Protein AF-A0A2N6ARP9-F1 (afdb_monomer)

Foldseek 3Di:
DPVLLVQCLWQVVVVLLVVLLVLLLVLCPVLLVCLLVVHDNLVSLLVSLVVSLVVLVVVCVVQDPSASSVCVNLLSPCSVLSSVLCVVCSCLLSQNDADPVRHTRDNSNSSSVSSSVSSLVSCCVVPVPSNLLVVLLVVLVVLLVVVVVVDDPQDQLNCLPLVVLVVSLVCCCVVPVPPPSYDNDSVRSNVSCQTPPPSNDDQDPVRLVSVCVRNVDDQPLVVLLVVCCVPPVVLSVLQCQVVQHADPPHGGDHNVRNCVVVVHDPVRSVVSPVVSVVSSSVVSVVSVVVVVCVVPDPVVVVVVVCVVVVVPPPD

Structure (mmCIF, N/CA/C/O backbone):
data_AF-A0A2N6ARP9-F1
#
_entry.id   AF-A0A2N6ARP9-F1
#
loop_
_atom_site.group_PDB
_atom_site.id
_atom_site.type_symbol
_atom_site.label_atom_id
_atom_site.label_alt_id
_atom_site.label_comp_id
_atom_site.label_asym_id
_atom_site.label_entity_id
_atom_site.label_seq_id
_atom_site.pdbx_PDB_ins_code
_atom_site.Cartn_x
_atom_site.Cartn_y
_atom_site.Cartn_z
_atom_site.occupancy
_atom_site.B_iso_or_equiv
_atom_site.auth_seq_id
_atom_site.auth_comp_id
_atom_site.auth_asym_id
_atom_site.auth_atom_id
_atom_site.pdbx_PDB_model_num
ATOM 1 N N . MET A 1 1 ? -14.876 2.620 -17.650 1.00 35.25 1 MET A N 1
ATOM 2 C CA . MET A 1 1 ? -13.658 3.113 -16.978 1.00 35.25 1 MET A CA 1
ATOM 3 C C . MET A 1 1 ? -13.549 2.345 -15.666 1.00 35.25 1 MET A C 1
ATOM 5 O O . MET A 1 1 ? -14.312 2.614 -14.759 1.00 35.25 1 MET A O 1
ATOM 9 N N . MET A 1 2 ? -12.760 1.268 -15.652 1.00 37.38 2 MET A N 1
ATOM 10 C CA . MET A 1 2 ? -12.741 0.217 -14.608 1.00 37.38 2 MET A CA 1
ATOM 11 C C . MET A 1 2 ? -11.310 0.015 -14.054 1.00 37.38 2 MET A C 1
ATOM 13 O O . MET A 1 2 ? -11.029 -0.934 -13.333 1.00 37.38 2 MET A O 1
ATOM 17 N N . LEU A 1 3 ? -10.383 0.889 -14.473 1.00 41.28 3 LEU A N 1
ATOM 18 C CA . LEU A 1 3 ? -8.944 0.815 -14.204 1.00 41.28 3 LEU A CA 1
ATOM 19 C C . LEU A 1 3 ? -8.567 1.434 -12.847 1.00 41.28 3 LEU A C 1
ATOM 21 O O . LEU A 1 3 ? -7.552 1.037 -12.281 1.00 41.28 3 LEU A O 1
ATOM 25 N N . ASP A 1 4 ? -9.399 2.329 -12.304 1.00 58.03 4 ASP A N 1
ATOM 26 C CA . ASP A 1 4 ? -9.104 3.087 -11.082 1.00 58.03 4 ASP A CA 1
ATOM 27 C C . ASP A 1 4 ? -9.073 2.200 -9.824 1.00 58.03 4 ASP A C 1
ATOM 29 O O . ASP A 1 4 ? -8.092 2.202 -9.084 1.00 58.03 4 ASP A O 1
ATOM 33 N N . GLU A 1 5 ? -10.077 1.351 -9.602 1.00 53.50 5 GLU A N 1
ATOM 34 C CA . GLU A 1 5 ? -10.120 0.491 -8.406 1.00 53.50 5 GLU A CA 1
ATOM 35 C C . GLU A 1 5 ? -9.015 -0.576 -8.414 1.00 53.50 5 GLU A C 1
ATOM 37 O O . GLU A 1 5 ? -8.339 -0.798 -7.409 1.00 53.50 5 GLU A O 1
ATOM 42 N N . ILE A 1 6 ? -8.755 -1.192 -9.573 1.00 56.09 6 ILE A N 1
ATOM 43 C CA . ILE A 1 6 ? -7.728 -2.237 -9.729 1.00 56.09 6 ILE A CA 1
ATOM 44 C C . ILE A 1 6 ? -6.317 -1.671 -9.507 1.00 56.09 6 ILE A C 1
ATOM 46 O O . ILE A 1 6 ? -5.446 -2.366 -8.964 1.00 56.09 6 ILE A O 1
ATOM 50 N N . TYR A 1 7 ? -6.085 -0.424 -9.925 1.00 60.53 7 TYR A N 1
ATOM 51 C CA . TYR A 1 7 ? -4.822 0.279 -9.732 1.00 60.53 7 TYR A CA 1
ATOM 52 C C . TYR A 1 7 ? -4.593 0.625 -8.256 1.00 60.53 7 TYR A C 1
ATOM 54 O O . TYR A 1 7 ? -3.555 0.270 -7.683 1.00 60.53 7 TYR A O 1
ATOM 62 N N . TRP A 1 8 ? -5.588 1.236 -7.608 1.00 63.50 8 TRP A N 1
ATOM 63 C CA . TRP A 1 8 ? -5.474 1.679 -6.219 1.00 63.50 8 TRP A CA 1
ATOM 64 C C . TRP A 1 8 ? -5.556 0.541 -5.198 1.00 63.50 8 TRP A C 1
ATOM 66 O O . TRP A 1 8 ? -4.929 0.644 -4.149 1.00 63.50 8 TRP A O 1
ATOM 76 N N . TYR A 1 9 ? -6.226 -0.576 -5.495 1.00 66.56 9 TYR A N 1
ATOM 77 C CA . TYR A 1 9 ? -6.167 -1.797 -4.671 1.00 66.56 9 TYR A CA 1
ATOM 78 C C . TYR A 1 9 ? -4.973 -2.706 -5.029 1.00 66.56 9 TYR A C 1
ATOM 80 O O . TYR A 1 9 ? -4.732 -3.728 -4.380 1.00 66.56 9 TYR A O 1
ATOM 88 N N . GLY A 1 10 ? -4.199 -2.324 -6.049 1.00 65.19 10 GLY A N 1
ATOM 89 C CA . GLY A 1 10 ? -2.913 -2.904 -6.418 1.00 65.19 10 GLY A CA 1
ATOM 90 C C . GLY A 1 10 ? -1.740 -2.073 -5.897 1.00 65.19 10 GLY A C 1
ATOM 91 O O . GLY A 1 10 ? -1.407 -2.128 -4.716 1.00 65.19 10 GLY A O 1
ATOM 92 N N . ILE A 1 11 ? -1.126 -1.312 -6.801 1.00 57.94 11 ILE A N 1
ATOM 93 C CA . ILE A 1 11 ? 0.122 -0.561 -6.584 1.00 57.94 11 ILE A CA 1
ATOM 94 C C . ILE A 1 11 ? -0.100 0.615 -5.632 1.00 57.94 11 ILE A C 1
ATOM 96 O O . ILE A 1 11 ? 0.681 0.840 -4.708 1.00 57.94 11 ILE A O 1
ATOM 100 N N . GLY A 1 12 ? -1.214 1.332 -5.798 1.00 67.69 12 GLY A N 1
ATOM 101 C CA . GLY A 1 12 ? -1.557 2.476 -4.953 1.00 67.69 12 GLY A CA 1
ATOM 102 C C . GLY A 1 12 ? -1.974 2.103 -3.527 1.00 67.69 12 GLY A C 1
ATOM 103 O O . GLY A 1 12 ? -2.100 2.986 -2.675 1.00 67.69 12 GLY A O 1
ATOM 104 N N . TRP A 1 13 ? -2.163 0.810 -3.239 1.00 76.50 13 TRP A N 1
ATOM 105 C CA . TRP A 1 13 ? -2.811 0.355 -2.012 1.00 76.50 13 TRP A CA 1
ATOM 106 C C . TRP A 1 13 ? -2.017 0.709 -0.768 1.00 76.50 13 TRP A C 1
ATOM 108 O O . TRP A 1 13 ? -2.583 1.163 0.221 1.00 76.50 13 TRP A O 1
ATOM 118 N N . ALA A 1 14 ? -0.698 0.530 -0.798 1.00 69.81 14 ALA A N 1
ATOM 119 C CA . ALA A 1 14 ? 0.144 0.828 0.351 1.00 69.81 14 ALA A CA 1
ATOM 120 C C . ALA A 1 14 ? 0.038 2.298 0.772 1.00 69.81 14 ALA A C 1
ATOM 122 O O . ALA A 1 14 ? -0.178 2.585 1.953 1.00 69.81 14 ALA A O 1
ATOM 123 N N . LYS A 1 15 ? 0.115 3.205 -0.210 1.00 75.25 15 LYS A N 1
ATOM 124 C CA . LYS A 1 15 ? -0.025 4.649 -0.013 1.00 75.25 15 LYS A CA 1
ATOM 125 C C . LYS A 1 15 ? -1.431 5.003 0.464 1.00 75.25 15 LYS A C 1
ATOM 127 O O . LYS A 1 15 ? -1.563 5.637 1.506 1.00 75.25 15 LYS A O 1
ATOM 132 N N . LEU A 1 16 ? -2.462 4.534 -0.241 1.00 82.44 16 LEU A N 1
ATOM 133 C CA . LEU A 1 16 ? -3.860 4.791 0.102 1.00 82.44 16 LEU A CA 1
ATOM 134 C C . LEU A 1 16 ? -4.186 4.304 1.518 1.00 82.44 16 LEU A C 1
ATOM 136 O O . LEU A 1 16 ? -4.681 5.069 2.337 1.00 82.44 16 LEU A O 1
ATOM 140 N N . LYS A 1 17 ? -3.835 3.059 1.844 1.00 85.81 17 LYS A N 1
ATOM 141 C CA . LYS A 1 17 ? -3.992 2.475 3.180 1.00 85.81 17 LYS A CA 1
ATOM 142 C C . LYS A 1 17 ? -3.255 3.285 4.241 1.00 85.81 17 LYS A C 1
ATOM 144 O O . LYS A 1 17 ? -3.824 3.541 5.294 1.00 85.81 17 LYS A O 1
ATOM 149 N N . GLY A 1 18 ? -2.005 3.676 3.988 1.00 78.75 18 GLY A N 1
ATOM 150 C CA . GLY A 1 18 ? -1.222 4.486 4.922 1.00 78.75 18 GLY A CA 1
ATOM 151 C C . GLY A 1 18 ? -1.891 5.829 5.212 1.00 78.75 18 GLY A C 1
ATOM 152 O O . GLY A 1 18 ? -2.058 6.195 6.375 1.00 78.75 18 GLY A O 1
ATOM 153 N N . SER A 1 19 ? -2.340 6.523 4.165 1.00 85.75 19 SER A N 1
ATOM 154 C CA . SER A 1 19 ? -3.085 7.777 4.281 1.00 85.75 19 SER A CA 1
ATOM 155 C C . SER A 1 19 ? -4.417 7.589 5.007 1.00 85.75 19 SER A C 1
ATOM 157 O O . SER A 1 19 ? -4.706 8.345 5.927 1.00 85.75 19 SER A O 1
ATOM 159 N N . LEU A 1 20 ? -5.186 6.551 4.670 1.00 90.00 20 LEU A N 1
ATOM 160 C CA . LEU A 1 20 ? -6.456 6.244 5.324 1.00 90.00 20 LEU A CA 1
ATOM 161 C C . LEU A 1 20 ? -6.270 5.953 6.811 1.00 90.00 20 LEU A C 1
ATOM 163 O O . LEU A 1 20 ? -6.941 6.573 7.631 1.00 90.00 20 LEU A O 1
ATOM 167 N N . VAL A 1 21 ? -5.335 5.075 7.171 1.00 88.94 21 VAL A N 1
ATOM 168 C CA . VAL A 1 21 ? -5.045 4.741 8.572 1.00 88.94 21 VAL A CA 1
ATOM 169 C C . VAL A 1 21 ? -4.592 5.979 9.341 1.00 88.94 21 VAL A C 1
ATOM 171 O O . VAL A 1 21 ? -5.076 6.208 10.445 1.00 88.94 21 VAL A O 1
ATOM 174 N N . LYS A 1 22 ? -3.717 6.809 8.759 1.00 84.94 22 LYS A N 1
ATOM 175 C CA . LYS A 1 22 ? -3.269 8.057 9.392 1.00 84.94 22 LYS A CA 1
ATOM 176 C C . LYS A 1 22 ? -4.439 9.008 9.646 1.00 84.94 22 LYS A C 1
ATOM 178 O O . LYS A 1 22 ? -4.554 9.525 10.752 1.00 84.94 22 LYS A O 1
ATOM 183 N N . THR A 1 23 ? -5.313 9.207 8.658 1.00 91.69 23 THR A N 1
ATOM 184 C CA . THR A 1 23 ? -6.513 10.038 8.820 1.00 91.69 23 THR A CA 1
ATOM 185 C C . THR A 1 23 ? -7.444 9.450 9.879 1.00 91.69 23 THR A C 1
ATOM 187 O O . THR A 1 23 ? -7.888 10.175 10.759 1.00 91.69 23 THR A O 1
ATOM 190 N N . ALA A 1 24 ? -7.690 8.137 9.868 1.00 93.50 24 ALA A N 1
ATOM 191 C CA . ALA A 1 24 ? -8.540 7.497 10.868 1.00 93.50 24 ALA A CA 1
ATOM 192 C C . ALA A 1 24 ? -8.010 7.733 12.289 1.00 93.50 24 ALA A C 1
ATOM 194 O O . ALA A 1 24 ? -8.766 8.169 13.148 1.00 93.50 24 ALA A O 1
ATOM 195 N N . VAL A 1 25 ? -6.710 7.510 12.521 1.00 91.31 25 VAL A N 1
ATOM 196 C CA . VAL A 1 25 ? -6.069 7.725 13.830 1.00 91.31 25 VAL A CA 1
ATOM 197 C C . VAL A 1 25 ? -6.134 9.195 14.249 1.00 91.31 25 VAL A C 1
ATOM 199 O O . VAL A 1 25 ? -6.500 9.472 15.386 1.00 91.31 25 VAL A O 1
ATOM 202 N N . ALA A 1 26 ? -5.876 10.137 13.336 1.00 89.00 26 ALA A N 1
ATOM 203 C CA . ALA A 1 26 ? -5.947 11.572 13.628 1.00 89.00 26 ALA A CA 1
ATOM 204 C C . ALA A 1 26 ? -7.345 12.039 14.078 1.00 89.00 26 ALA A C 1
ATOM 206 O O . ALA A 1 26 ? -7.455 12.997 14.836 1.00 89.00 26 ALA A O 1
ATOM 207 N N . HIS A 1 27 ? -8.403 11.353 13.639 1.00 91.38 27 HIS A N 1
ATOM 208 C CA . HIS A 1 27 ? -9.790 11.614 14.040 1.00 91.38 27 HIS A CA 1
ATOM 209 C C . HIS A 1 27 ? -10.319 10.614 15.085 1.00 91.38 27 HIS A C 1
ATOM 211 O O . HIS A 1 27 ? -11.498 10.648 15.437 1.00 91.38 27 HIS A O 1
ATOM 217 N N . GLY A 1 28 ? -9.472 9.695 15.554 1.00 93.25 28 GLY A N 1
ATOM 218 C CA . GLY A 1 28 ? -9.865 8.559 16.383 1.00 93.25 28 GLY A CA 1
ATOM 219 C C . GLY A 1 28 ? -9.855 8.833 17.883 1.00 93.25 28 GLY A C 1
ATOM 220 O O . GLY A 1 28 ? -10.419 8.034 18.621 1.00 93.25 28 GLY A O 1
ATOM 221 N N . SER A 1 29 ? -9.253 9.932 18.351 1.00 92.50 29 SER A N 1
ATOM 222 C CA . SER A 1 29 ? -9.077 10.207 19.787 1.00 92.50 29 SER A CA 1
ATOM 223 C C . SER A 1 29 ? -10.398 10.194 20.557 1.00 92.50 29 SER A C 1
ATOM 225 O O . SER A 1 29 ? -10.532 9.472 21.541 1.00 92.50 29 SER A O 1
ATOM 227 N N . ASP A 1 30 ? -11.400 10.930 20.073 1.00 93.12 30 ASP A N 1
ATOM 228 C CA . ASP A 1 30 ? -12.710 11.019 20.725 1.00 93.12 30 ASP A CA 1
ATOM 229 C C . ASP A 1 30 ? -13.410 9.661 20.741 1.00 93.12 30 ASP A C 1
ATOM 231 O O . ASP A 1 30 ? -13.986 9.266 21.748 1.00 93.12 30 ASP A O 1
ATOM 235 N N . PHE A 1 31 ? -13.315 8.918 19.638 1.00 95.88 31 PHE A N 1
ATOM 236 C CA . PHE A 1 31 ? -13.869 7.573 19.528 1.00 95.88 31 PHE A CA 1
ATOM 237 C C . PHE A 1 31 ? -13.227 6.610 20.535 1.00 95.88 31 PHE A C 1
ATOM 239 O O . PHE A 1 31 ? -13.936 5.901 21.244 1.00 95.88 31 PHE A O 1
ATOM 246 N N . LEU A 1 32 ? -11.897 6.609 20.647 1.00 95.50 32 LEU A N 1
ATOM 247 C CA . LEU A 1 32 ? -11.185 5.756 21.601 1.00 95.50 32 LEU A CA 1
ATOM 248 C C . LEU A 1 32 ? -11.499 6.141 23.052 1.00 95.50 32 LEU A C 1
ATOM 250 O O . LEU A 1 32 ? -11.670 5.254 23.886 1.00 95.50 32 LEU A O 1
ATOM 254 N N . ASN A 1 33 ? -11.657 7.435 23.339 1.00 94.00 33 ASN A N 1
ATOM 255 C CA . ASN A 1 33 ? -12.089 7.912 24.653 1.00 94.00 33 ASN A CA 1
ATOM 256 C C . ASN A 1 33 ? -13.503 7.422 25.003 1.00 94.00 33 ASN A C 1
ATOM 258 O O . ASN A 1 33 ? -13.719 6.960 26.121 1.00 94.00 33 ASN A O 1
ATOM 262 N N . GLN A 1 34 ? -14.443 7.453 24.051 1.00 93.44 34 GLN A N 1
ATOM 263 C CA . GLN A 1 34 ? -15.799 6.915 24.244 1.00 93.44 34 GLN A CA 1
ATOM 264 C C . GLN A 1 34 ? -15.775 5.411 24.542 1.00 93.44 34 GLN A C 1
ATOM 266 O O . GLN A 1 34 ? -16.453 4.947 25.459 1.00 93.44 34 GLN A O 1
ATOM 271 N N . LEU A 1 35 ? -14.943 4.648 23.823 1.00 93.75 35 LEU A N 1
ATOM 272 C CA . LEU A 1 35 ? -14.779 3.216 24.083 1.00 93.75 35 LEU A CA 1
ATOM 273 C C . LEU A 1 35 ? -14.163 2.934 25.459 1.00 93.75 35 LEU A C 1
ATOM 275 O O . LEU A 1 35 ? -14.598 2.009 26.141 1.00 93.75 35 LEU A O 1
ATOM 279 N N . ALA A 1 36 ? -13.167 3.719 25.878 1.00 91.88 36 ALA A N 1
ATOM 280 C CA . ALA A 1 36 ? -12.536 3.584 27.191 1.00 91.88 36 ALA A CA 1
ATOM 281 C C . ALA A 1 36 ? -13.483 3.956 28.346 1.00 91.88 36 ALA A C 1
ATOM 283 O O . ALA A 1 36 ? -13.378 3.399 29.436 1.00 91.88 36 ALA A O 1
ATOM 284 N N . ALA A 1 37 ? -14.429 4.866 28.102 1.00 91.88 37 ALA A N 1
ATOM 285 C CA . ALA A 1 37 ? -15.472 5.244 29.051 1.00 91.88 37 ALA A CA 1
ATOM 286 C C . ALA A 1 37 ? -16.645 4.242 29.116 1.00 91.88 37 ALA A C 1
ATOM 288 O O . ALA A 1 37 ? -17.598 4.480 29.857 1.00 91.88 37 ALA A O 1
ATOM 289 N N . TYR A 1 38 ? -16.586 3.131 28.366 1.00 80.94 38 TYR A N 1
ATOM 290 C CA . TYR A 1 38 ? -17.678 2.159 28.212 1.00 80.94 38 TYR A CA 1
ATOM 291 C C . TYR A 1 38 ? -19.005 2.791 27.761 1.00 80.94 38 TYR A C 1
ATOM 293 O O . TYR A 1 38 ? -20.085 2.306 28.106 1.00 80.94 38 TYR A O 1
ATOM 301 N N . GLU A 1 39 ? -18.939 3.864 26.970 1.00 84.25 39 GLU A N 1
ATOM 302 C CA . GLU A 1 39 ? -20.112 4.342 26.242 1.00 84.25 39 GLU A CA 1
ATOM 303 C C . GLU A 1 39 ? -20.551 3.299 25.207 1.00 84.25 39 GLU A C 1
ATOM 305 O O . GLU A 1 39 ? -19.775 2.418 24.841 1.00 84.25 39 GLU A O 1
ATOM 310 N N . ASP A 1 40 ? -21.796 3.401 24.729 1.00 94.50 40 ASP A N 1
ATOM 311 C CA . ASP A 1 40 ? -22.376 2.504 23.721 1.00 94.50 40 ASP A CA 1
ATOM 312 C C . ASP A 1 40 ? -21.433 2.333 22.503 1.00 94.50 40 ASP A C 1
ATOM 314 O O . ASP A 1 40 ? -21.343 3.241 21.662 1.00 94.50 40 ASP A O 1
ATOM 318 N N . PRO A 1 41 ? -20.733 1.182 22.377 1.00 93.69 41 PRO A N 1
ATOM 319 C CA . PRO A 1 41 ? -19.686 1.019 21.374 1.00 93.69 41 PRO A CA 1
ATOM 320 C C . PRO A 1 41 ? -20.223 0.995 19.944 1.00 93.69 41 PRO A C 1
ATOM 322 O O . PRO A 1 41 ? -19.499 1.361 19.017 1.00 93.69 41 PRO A O 1
ATOM 325 N N . ASP A 1 42 ? -21.478 0.574 19.749 1.00 96.06 42 ASP A N 1
ATOM 326 C CA . ASP A 1 42 ? -22.127 0.565 18.434 1.00 96.06 42 ASP A CA 1
ATOM 327 C C . ASP A 1 42 ? -22.349 2.007 17.969 1.00 96.06 42 ASP A C 1
ATOM 329 O O . ASP A 1 42 ? -21.855 2.431 16.916 1.00 96.06 42 ASP A O 1
ATOM 333 N N . LYS A 1 43 ? -22.985 2.815 18.825 1.00 96.31 43 LYS A N 1
ATOM 334 C CA . LYS A 1 43 ? -23.223 4.233 18.549 1.00 96.31 43 LYS A CA 1
ATOM 335 C C . LYS A 1 43 ? -21.918 5.001 18.328 1.00 96.31 43 LYS A C 1
ATOM 337 O O . LYS A 1 43 ? -21.836 5.795 17.385 1.00 96.31 43 LYS A O 1
ATOM 342 N N . ALA A 1 44 ? -20.898 4.755 19.153 1.00 95.75 44 ALA A N 1
ATOM 343 C CA . ALA A 1 44 ? -19.578 5.365 19.009 1.00 95.75 44 ALA A CA 1
ATOM 344 C C . ALA A 1 44 ? -18.926 4.993 17.663 1.00 95.75 44 ALA A C 1
ATOM 346 O O . ALA A 1 44 ? -18.451 5.871 16.938 1.00 95.75 44 ALA A O 1
ATOM 347 N N . ALA A 1 45 ? -18.968 3.712 17.279 1.00 96.62 45 ALA A N 1
ATOM 348 C CA . ALA A 1 45 ? -18.393 3.225 16.027 1.00 96.62 45 ALA A CA 1
ATOM 349 C C . ALA A 1 45 ? -19.082 3.817 14.788 1.00 96.62 45 ALA A C 1
ATOM 351 O O . ALA A 1 45 ? -18.396 4.269 13.868 1.00 96.62 45 ALA A O 1
ATOM 352 N N . ARG A 1 46 ? -20.422 3.870 14.767 1.00 96.56 46 ARG A N 1
ATOM 353 C CA . ARG A 1 46 ? -21.182 4.475 13.656 1.00 96.56 46 ARG A CA 1
ATOM 354 C C . ARG A 1 46 ? -20.917 5.972 13.534 1.00 96.56 46 ARG A C 1
ATOM 356 O O . ARG A 1 46 ? -20.667 6.465 12.436 1.00 96.56 46 ARG A O 1
ATOM 363 N N . SER A 1 47 ? -20.917 6.684 14.663 1.00 96.06 47 SER A N 1
ATOM 364 C CA . SER A 1 47 ? -20.613 8.119 14.716 1.00 96.06 47 SER A CA 1
ATOM 365 C C . SER A 1 47 ? -19.203 8.418 14.201 1.00 96.06 47 SER A C 1
ATOM 367 O O . SER A 1 47 ? -19.011 9.331 13.394 1.00 96.06 47 SER A O 1
ATOM 369 N N . PHE A 1 48 ? -18.215 7.615 14.607 1.00 97.19 48 PHE A N 1
ATOM 370 C CA . PHE A 1 48 ? -16.852 7.722 14.097 1.00 97.19 48 PHE A CA 1
ATOM 371 C C . PHE A 1 48 ? -16.788 7.484 12.584 1.00 97.19 48 PHE A C 1
ATOM 373 O O . PHE A 1 48 ? -16.224 8.307 11.863 1.00 97.19 48 PHE A O 1
ATOM 380 N N . LEU A 1 49 ? -17.364 6.381 12.093 1.00 96.50 49 LEU A N 1
ATOM 381 C CA . LEU A 1 49 ? -17.273 6.017 10.678 1.00 96.50 49 LEU A CA 1
ATOM 382 C C . LEU A 1 49 ? -17.931 7.069 9.778 1.00 96.50 49 LEU A C 1
ATOM 384 O O . LEU A 1 49 ? -17.416 7.370 8.702 1.00 96.50 49 LEU A O 1
ATOM 388 N N . GLU A 1 50 ? -19.029 7.672 10.234 1.00 95.88 50 G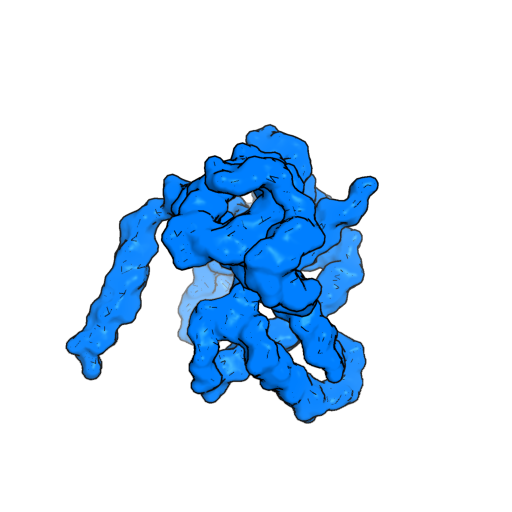LU A N 1
ATOM 389 C CA . GLU A 1 50 ? -19.679 8.780 9.540 1.00 95.88 50 GLU A CA 1
ATOM 390 C C . GLU A 1 50 ? -18.771 10.011 9.437 1.00 95.88 50 GLU A C 1
ATOM 392 O O . GLU A 1 50 ? -18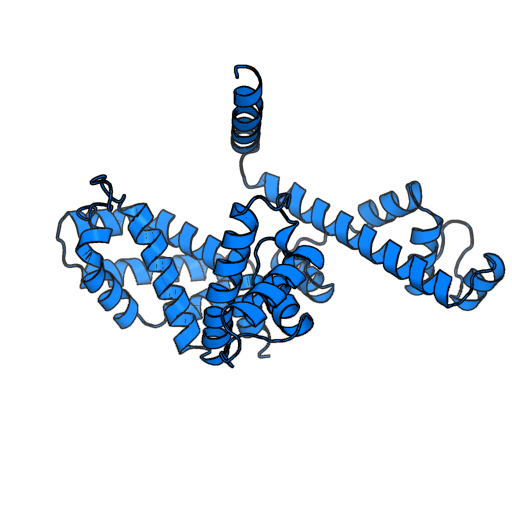.512 10.497 8.334 1.00 95.88 50 GLU A O 1
ATOM 397 N N . LYS A 1 51 ? -18.195 10.468 10.556 1.00 95.81 51 LYS A N 1
ATOM 398 C CA . LYS A 1 51 ? -17.227 11.581 10.550 1.00 95.81 51 LYS A CA 1
ATOM 399 C C . LYS A 1 51 ? -16.027 11.281 9.654 1.00 95.81 51 LYS A C 1
ATOM 401 O O . LYS A 1 51 ? -15.566 12.144 8.908 1.00 95.81 51 LYS A O 1
ATOM 406 N N . TYR A 1 52 ? -15.537 10.045 9.700 1.00 96.12 52 TYR A N 1
ATOM 407 C CA . TYR A 1 52 ? -14.410 9.617 8.890 1.00 96.12 52 TYR A CA 1
ATOM 408 C C . TYR A 1 52 ? -14.741 9.671 7.392 1.00 96.12 52 TYR A C 1
ATOM 410 O O . TYR A 1 52 ? -13.972 10.243 6.621 1.00 96.12 52 TYR A O 1
ATOM 418 N N . ARG A 1 53 ? -15.917 9.182 6.974 1.00 95.38 53 ARG A N 1
ATOM 419 C CA . ARG A 1 53 ? -16.400 9.301 5.586 1.00 95.38 53 ARG A CA 1
ATOM 420 C C . ARG A 1 53 ? -16.521 10.749 5.129 1.00 95.38 53 ARG A C 1
ATOM 422 O O . ARG A 1 53 ? -16.099 11.059 4.016 1.00 95.38 53 ARG A O 1
ATOM 429 N N . GLN A 1 54 ? -17.052 11.630 5.973 1.00 94.94 54 GLN A N 1
ATOM 430 C CA . GLN A 1 54 ? -17.171 13.055 5.661 1.00 94.94 54 GLN A CA 1
ATOM 431 C C . GLN A 1 54 ? -15.799 13.696 5.411 1.00 94.94 54 GLN A C 1
ATOM 433 O O . GLN A 1 54 ? -15.637 14.438 4.438 1.00 94.94 54 GLN A O 1
ATOM 438 N N . GLU A 1 55 ? -14.788 13.360 6.217 1.00 94.50 55 GLU A N 1
ATOM 439 C CA . GLU A 1 55 ? -13.429 13.862 5.998 1.00 94.50 55 GLU A CA 1
ATOM 440 C C . GLU A 1 55 ? -12.818 13.301 4.706 1.00 94.50 55 GLU A C 1
ATOM 442 O O . GLU A 1 55 ? -12.266 14.058 3.908 1.00 94.50 55 GLU A O 1
ATOM 447 N N . ILE A 1 56 ? -12.979 12.002 4.425 1.00 93.12 56 ILE A N 1
ATOM 448 C CA . ILE A 1 56 ? -12.522 11.417 3.154 1.00 93.12 56 ILE A CA 1
ATOM 449 C C . ILE A 1 56 ? -13.214 12.080 1.957 1.00 93.12 56 ILE A C 1
ATOM 451 O O . ILE A 1 56 ? -12.567 12.373 0.951 1.00 93.12 56 ILE A O 1
ATOM 455 N N . GLN A 1 57 ? -14.509 12.377 2.061 1.00 91.69 57 GLN A N 1
ATOM 456 C CA . GLN A 1 57 ? -15.251 13.065 1.009 1.00 91.69 57 GLN A CA 1
ATOM 457 C C . GLN A 1 57 ? -14.736 14.494 0.794 1.00 91.69 57 GLN A C 1
ATOM 459 O O . GLN A 1 57 ? -14.593 14.937 -0.348 1.00 91.69 57 GLN A O 1
ATOM 464 N N . LYS A 1 58 ? -14.426 15.217 1.872 1.00 91.25 58 LYS A N 1
ATOM 465 C CA . LYS A 1 58 ? -13.822 16.552 1.810 1.00 91.25 58 LYS A CA 1
ATOM 466 C C . LYS A 1 58 ? -12.447 16.510 1.144 1.00 91.25 58 LYS A C 1
ATOM 468 O O . LYS A 1 58 ? -12.212 17.295 0.226 1.00 91.25 58 LYS A O 1
ATOM 473 N N . LEU A 1 59 ? -11.588 15.565 1.533 1.00 87.62 59 LEU A N 1
ATOM 474 C CA . LEU A 1 59 ? -10.291 15.338 0.889 1.00 87.62 59 LEU A CA 1
ATOM 475 C C . LEU A 1 59 ? -10.475 15.025 -0.602 1.00 87.62 59 LEU A C 1
ATOM 477 O O . LEU A 1 59 ? -9.848 15.655 -1.448 1.00 87.62 59 LEU A O 1
ATOM 481 N N . SER A 1 60 ? -11.411 14.142 -0.951 1.00 85.88 60 SER A N 1
ATOM 482 C CA . SER A 1 60 ? -11.712 13.815 -2.348 1.00 85.88 60 SER A CA 1
ATOM 483 C C . SER A 1 60 ? -12.105 15.042 -3.178 1.00 85.88 60 SER A C 1
ATOM 485 O O . SER A 1 60 ? -11.625 15.189 -4.301 1.00 85.88 60 SER A O 1
ATOM 487 N N . ARG A 1 61 ? -12.901 15.965 -2.622 1.00 85.69 61 ARG A N 1
ATOM 488 C CA . ARG A 1 61 ? -13.279 17.219 -3.299 1.00 85.69 61 ARG A CA 1
ATOM 489 C C . ARG A 1 61 ? -12.105 18.188 -3.461 1.00 85.69 61 ARG A C 1
ATOM 491 O O . ARG A 1 61 ? -12.037 18.877 -4.475 1.00 85.69 61 ARG A O 1
ATOM 498 N N . GLN A 1 62 ? -11.191 18.246 -2.491 1.00 84.31 62 GLN A N 1
ATOM 499 C CA . GLN A 1 62 ? -10.032 19.146 -2.533 1.00 84.31 62 GLN A CA 1
ATOM 500 C C . GLN A 1 62 ? -9.049 18.795 -3.660 1.00 84.31 62 GLN A C 1
ATOM 502 O O . GLN A 1 62 ? -8.484 19.697 -4.273 1.00 84.31 62 GLN A O 1
ATOM 507 N N . PHE A 1 63 ? -8.873 17.508 -3.968 1.00 74.88 63 PHE A N 1
ATOM 508 C CA . PHE A 1 63 ? -7.852 17.034 -4.910 1.00 74.88 63 PHE A CA 1
ATOM 509 C C . PHE A 1 63 ? -8.347 16.820 -6.365 1.00 74.88 63 PHE A C 1
ATOM 511 O O . PHE A 1 63 ? -7.655 16.168 -7.136 1.00 74.88 63 PHE A O 1
ATOM 518 N N . LYS A 1 64 ? -9.502 17.384 -6.778 1.00 69.88 64 LYS A N 1
ATOM 519 C CA . LYS A 1 64 ? -10.111 17.252 -8.138 1.00 69.88 64 LYS A CA 1
ATOM 520 C C . LYS A 1 64 ? -10.347 15.787 -8.594 1.00 69.88 64 LYS A C 1
ATOM 522 O O . LYS A 1 64 ? -10.142 14.853 -7.832 1.00 69.88 64 LYS A O 1
ATOM 527 N N . HIS A 1 65 ? -10.906 15.560 -9.790 1.00 56.22 65 HIS A N 1
ATOM 528 C CA . HIS A 1 65 ? -11.323 14.221 -10.258 1.00 56.22 65 HIS A CA 1
ATOM 529 C C . HIS A 1 65 ? -10.160 13.203 -10.338 1.00 56.22 65 HIS A C 1
ATOM 531 O O . HIS A 1 65 ? -9.033 13.588 -10.618 1.00 56.22 65 HIS A O 1
ATOM 537 N N . ASN A 1 66 ? -10.470 11.913 -10.128 1.00 59.66 66 ASN A N 1
ATOM 538 C CA . ASN A 1 66 ? -9.571 10.740 -10.197 1.00 59.66 66 ASN A CA 1
ATOM 539 C C . ASN A 1 66 ? -8.464 10.589 -9.135 1.00 59.66 66 ASN A C 1
ATOM 541 O O . ASN A 1 66 ? -7.606 9.726 -9.262 1.00 59.66 66 ASN A O 1
ATOM 545 N N . ASN A 1 67 ? -8.533 11.309 -8.015 1.00 71.25 67 ASN A N 1
ATOM 546 C CA . ASN A 1 67 ? -7.579 11.100 -6.921 1.00 71.25 67 ASN A CA 1
ATOM 547 C C . ASN A 1 67 ? -7.867 9.839 -6.071 1.00 71.25 67 ASN A C 1
ATOM 549 O O . ASN A 1 67 ? -8.994 9.361 -5.983 1.00 71.25 67 ASN A O 1
ATOM 553 N N . MET A 1 68 ? -6.860 9.356 -5.336 1.00 78.44 68 MET A N 1
ATOM 554 C CA . MET A 1 68 ? -6.958 8.170 -4.465 1.00 78.44 68 MET A CA 1
ATOM 555 C C . MET A 1 68 ? -8.109 8.197 -3.439 1.00 78.44 68 MET A C 1
ATOM 557 O O . MET A 1 68 ? -8.588 7.146 -3.009 1.00 78.44 68 MET A O 1
ATOM 561 N N . TRP A 1 69 ? -8.557 9.386 -3.023 1.00 83.88 69 TRP A N 1
ATOM 562 C CA . TRP A 1 69 ? -9.614 9.547 -2.026 1.00 83.88 69 TRP A CA 1
ATOM 563 C C . TRP A 1 69 ? -11.013 9.329 -2.599 1.00 83.88 69 TRP A C 1
ATOM 565 O O . TRP A 1 69 ? -11.911 8.963 -1.844 1.00 83.88 69 TRP A O 1
ATOM 575 N N . SER A 1 70 ? -11.220 9.511 -3.909 1.00 80.19 70 SER A N 1
ATOM 576 C CA . SER A 1 70 ? -12.521 9.215 -4.530 1.00 80.19 70 SER A CA 1
ATOM 577 C C . SER A 1 70 ? -12.870 7.726 -4.419 1.00 80.19 70 SER A C 1
ATOM 579 O O . SER A 1 70 ? -14.023 7.373 -4.188 1.00 80.19 70 SER A O 1
ATOM 581 N N . ILE A 1 71 ? -11.855 6.861 -4.474 1.00 81.50 71 ILE A N 1
ATOM 582 C CA . ILE A 1 71 ? -11.985 5.399 -4.391 1.00 81.50 71 ILE A CA 1
ATOM 583 C C . ILE A 1 71 ? -12.023 4.917 -2.937 1.00 81.50 71 ILE A C 1
ATOM 585 O O . ILE A 1 71 ? -12.585 3.865 -2.629 1.00 81.50 71 ILE A O 1
ATOM 589 N N . ALA A 1 72 ? -11.457 5.697 -2.012 1.00 87.44 72 ALA A N 1
ATOM 590 C CA . ALA A 1 72 ? -11.466 5.378 -0.589 1.00 87.44 72 ALA A CA 1
ATOM 591 C C . ALA A 1 72 ? -12.879 5.273 -0.006 1.00 87.44 72 ALA A C 1
ATOM 593 O O . ALA A 1 72 ? -13.102 4.449 0.877 1.00 87.44 72 ALA A O 1
ATOM 594 N N . LEU A 1 73 ? -13.833 6.071 -0.500 1.00 88.31 73 LEU A N 1
ATOM 595 C CA . LEU A 1 73 ? -15.219 6.030 -0.025 1.00 88.31 73 LEU A CA 1
ATOM 596 C C . LEU A 1 73 ? -15.850 4.651 -0.229 1.00 88.31 73 LEU A C 1
ATOM 598 O O . LEU A 1 73 ? -16.552 4.169 0.659 1.00 88.31 73 LEU A O 1
ATOM 602 N N . GLY A 1 74 ? -15.520 3.982 -1.338 1.00 86.94 74 GLY A N 1
ATOM 603 C CA . GLY A 1 74 ? -15.951 2.612 -1.602 1.00 86.94 74 GLY A CA 1
ATOM 604 C C . GLY A 1 74 ? -15.492 1.629 -0.526 1.00 86.94 74 GLY A C 1
ATOM 605 O O . GLY A 1 74 ? -16.220 0.699 -0.225 1.00 86.94 74 GLY A O 1
ATOM 606 N N . LEU A 1 75 ? -14.349 1.856 0.134 1.00 89.38 75 LEU A N 1
ATOM 607 C CA . LEU A 1 75 ? -13.835 0.990 1.208 1.00 89.38 75 LEU A CA 1
ATOM 608 C C . LEU A 1 75 ? -14.571 1.152 2.544 1.00 89.38 75 LEU A C 1
ATOM 610 O O . LEU A 1 75 ? -14.412 0.313 3.433 1.00 89.38 75 LEU A O 1
ATOM 614 N N . LEU A 1 76 ? -15.343 2.228 2.701 1.00 93.00 76 LEU A N 1
ATOM 615 C CA . LEU A 1 76 ? -16.016 2.602 3.945 1.00 93.00 76 LEU A CA 1
ATOM 616 C C . LEU A 1 76 ? -17.531 2.324 3.903 1.00 93.00 76 LEU A C 1
ATOM 618 O O . LEU A 1 76 ? -18.291 2.958 4.629 1.00 93.00 76 LEU A O 1
ATOM 622 N N . PHE A 1 77 ? -17.974 1.414 3.031 1.00 88.44 77 PHE A N 1
ATOM 623 C CA . PHE A 1 77 ? -19.395 1.170 2.757 1.00 88.44 77 PHE A CA 1
ATOM 624 C C . PHE A 1 77 ? -20.115 0.261 3.771 1.00 88.44 77 PHE A C 1
ATOM 626 O O . PHE A 1 77 ? -21.339 0.305 3.848 1.00 88.44 77 PHE A O 1
ATOM 633 N N . ASP A 1 78 ? -19.387 -0.589 4.504 1.00 91.56 78 ASP A N 1
ATOM 634 C CA . ASP A 1 78 ? -19.962 -1.653 5.341 1.00 91.56 78 ASP A CA 1
ATOM 635 C C . ASP A 1 78 ? -19.883 -1.288 6.833 1.00 91.56 78 ASP A C 1
ATOM 637 O O . ASP A 1 78 ? -18.993 -1.730 7.570 1.00 91.56 78 ASP A O 1
ATOM 641 N N . ASP A 1 79 ? -20.828 -0.449 7.267 1.00 93.75 79 ASP A N 1
ATOM 642 C CA . ASP A 1 79 ? -20.955 0.022 8.651 1.00 93.75 79 ASP A CA 1
ATOM 643 C C . ASP A 1 79 ? -21.060 -1.142 9.640 1.00 93.75 79 ASP A C 1
ATOM 645 O O . ASP A 1 79 ? -20.379 -1.157 10.665 1.00 93.75 79 ASP A O 1
ATOM 649 N N . ASP A 1 80 ? -21.874 -2.150 9.326 1.00 94.44 80 ASP A N 1
ATOM 650 C CA . ASP A 1 80 ? -22.110 -3.283 10.219 1.00 94.44 80 ASP A CA 1
ATOM 651 C C . ASP A 1 80 ? -20.844 -4.116 10.420 1.00 94.44 80 ASP A C 1
ATOM 653 O O . ASP A 1 80 ? -20.589 -4.609 11.523 1.00 94.44 80 ASP A O 1
ATOM 657 N N . ARG A 1 81 ? -20.014 -4.267 9.384 1.00 94.12 81 ARG A N 1
ATOM 658 C CA . ARG A 1 81 ? -18.703 -4.909 9.519 1.00 94.12 81 ARG A CA 1
ATOM 659 C C . ARG A 1 81 ? -17.762 -4.097 10.390 1.00 94.12 81 ARG A C 1
ATOM 661 O O . ARG A 1 81 ? -17.066 -4.690 11.217 1.00 94.12 81 ARG A O 1
ATOM 668 N N . PHE A 1 82 ? -17.737 -2.778 10.221 1.00 96.25 82 PHE A N 1
ATOM 669 C CA . PHE A 1 82 ? -16.927 -1.907 11.066 1.00 96.25 82 PHE A CA 1
ATOM 670 C C . PHE A 1 82 ? -17.348 -2.043 12.536 1.00 96.25 82 PHE A C 1
ATOM 672 O O . PHE A 1 82 ? -16.515 -2.373 13.379 1.00 96.25 82 PHE A O 1
ATOM 679 N N . VAL A 1 83 ? -18.647 -1.912 12.827 1.00 96.62 83 VAL A N 1
ATOM 680 C CA . VAL A 1 83 ? -19.231 -2.053 14.173 1.00 96.62 83 VAL A CA 1
ATOM 681 C C . VAL A 1 83 ? -18.922 -3.424 14.779 1.00 96.62 83 VAL A C 1
ATOM 683 O O . VAL A 1 83 ? -18.381 -3.507 15.881 1.00 96.62 83 VAL A O 1
ATOM 686 N N . LYS A 1 84 ? -19.189 -4.519 14.056 1.00 95.94 84 LYS A N 1
ATOM 687 C CA . LYS A 1 84 ? -18.878 -5.883 14.526 1.00 95.94 84 LYS A CA 1
ATOM 688 C C . LYS A 1 84 ? -17.394 -6.057 14.832 1.00 95.94 84 LYS A C 1
ATOM 690 O O . LYS A 1 84 ? -17.034 -6.725 15.800 1.00 95.94 84 LYS A O 1
ATOM 695 N N . GLY A 1 85 ? -16.532 -5.466 14.009 1.00 94.69 85 GLY A N 1
ATOM 696 C CA . GLY A 1 85 ? -15.094 -5.472 14.218 1.00 94.69 85 GLY A CA 1
ATOM 697 C C . GLY A 1 85 ? -14.676 -4.709 15.480 1.00 94.69 85 GLY A C 1
ATOM 698 O O . GLY A 1 85 ? -13.873 -5.235 16.249 1.00 94.69 85 GLY A O 1
ATOM 699 N N . VAL A 1 86 ? -15.264 -3.533 15.732 1.00 95.94 86 VAL A N 1
ATOM 700 C CA . VAL A 1 86 ? -15.052 -2.759 16.968 1.00 95.94 86 VAL A CA 1
ATOM 701 C C . VAL A 1 86 ? -15.473 -3.569 18.189 1.00 95.94 86 VAL A C 1
ATOM 703 O O . VAL A 1 86 ? -14.689 -3.705 19.122 1.00 95.94 86 VAL A O 1
ATOM 706 N N . LEU A 1 87 ? -16.666 -4.169 18.167 1.00 95.50 87 LEU A N 1
ATOM 707 C CA . LEU A 1 87 ? -17.170 -4.991 19.273 1.00 95.50 87 LEU A CA 1
ATOM 708 C C . LEU A 1 87 ? -16.266 -6.199 19.552 1.00 95.50 87 LEU A C 1
ATOM 710 O O . LEU A 1 87 ? -15.973 -6.509 20.706 1.00 95.50 87 LEU A O 1
ATOM 714 N N . ARG A 1 88 ? -15.776 -6.865 18.498 1.00 95.31 88 ARG A N 1
ATOM 715 C CA . ARG A 1 88 ? -14.836 -7.988 18.618 1.00 95.31 88 ARG A CA 1
ATOM 716 C C . ARG A 1 88 ? -13.509 -7.563 19.249 1.00 95.31 88 ARG A C 1
ATOM 718 O O . ARG A 1 88 ? -12.958 -8.297 20.069 1.00 95.31 88 ARG A O 1
ATOM 725 N N . ASP A 1 89 ? -12.997 -6.396 18.865 1.00 93.56 89 ASP A N 1
ATOM 726 C CA . ASP A 1 89 ? -11.676 -5.912 19.269 1.00 93.56 89 ASP A CA 1
ATOM 727 C C . ASP A 1 89 ? -11.747 -4.900 20.436 1.00 93.56 89 ASP A C 1
ATOM 729 O O . ASP A 1 89 ? -10.736 -4.280 20.770 1.00 93.56 89 ASP A O 1
ATOM 733 N N . LEU A 1 90 ? -12.902 -4.787 21.111 1.00 94.44 90 LEU A N 1
ATOM 734 C CA . LEU A 1 90 ? -13.216 -3.747 22.100 1.00 94.44 90 LEU A CA 1
ATOM 735 C C . LEU A 1 90 ? -12.141 -3.599 23.181 1.00 94.44 90 LEU A C 1
ATOM 737 O O . LEU A 1 90 ? -11.618 -2.510 23.364 1.00 94.44 90 LEU A O 1
ATOM 741 N N . LYS A 1 91 ? -11.718 -4.701 23.815 1.00 91.88 91 LYS A N 1
ATOM 742 C CA . LYS A 1 91 ? -10.665 -4.681 24.854 1.00 91.88 91 LYS A CA 1
ATOM 743 C C . LYS A 1 91 ? -9.318 -4.150 24.357 1.00 91.88 91 LYS A C 1
ATOM 745 O O . LYS A 1 91 ? -8.514 -3.643 25.130 1.00 91.88 91 LYS A O 1
ATOM 750 N N . ALA A 1 92 ? -9.007 -4.349 23.076 1.00 91.06 92 ALA A N 1
ATOM 751 C CA . ALA A 1 92 ? -7.784 -3.809 22.490 1.00 91.06 92 ALA A CA 1
ATOM 752 C C . ALA A 1 92 ? -7.929 -2.312 22.213 1.00 91.06 92 ALA A C 1
ATOM 754 O O . ALA A 1 92 ? -6.994 -1.558 22.457 1.00 91.06 92 ALA A O 1
ATOM 755 N N . LEU A 1 93 ? -9.099 -1.903 21.720 1.00 93.06 93 LEU A N 1
ATOM 756 C CA . LEU A 1 93 ? -9.411 -0.518 21.379 1.00 93.06 93 LEU A CA 1
ATOM 757 C C . LEU A 1 93 ? -9.625 0.367 22.617 1.00 93.06 93 LEU A C 1
ATOM 759 O O . LEU A 1 93 ? -9.317 1.549 22.553 1.00 93.06 93 LEU A O 1
ATOM 763 N N . SER A 1 94 ? -10.059 -0.198 23.747 1.00 92.81 94 SER A N 1
ATOM 764 C CA . SER A 1 94 ? -10.156 0.492 25.043 1.00 92.81 94 SER A CA 1
ATOM 765 C C . SER A 1 94 ? -8.825 0.563 25.810 1.00 92.81 94 SER A C 1
ATOM 767 O O . SER A 1 94 ? -8.764 1.145 26.889 1.00 92.81 94 SER A O 1
ATOM 769 N N . GLY A 1 95 ? -7.741 -0.027 25.284 1.00 89.12 95 GLY A N 1
ATOM 770 C CA . GLY A 1 95 ? -6.422 -0.028 25.935 1.00 89.12 95 GLY A CA 1
ATOM 771 C C . GLY A 1 95 ? -6.268 -1.027 27.093 1.00 89.12 95 GLY A C 1
ATOM 772 O O . GLY A 1 95 ? -5.279 -0.987 27.827 1.00 89.12 95 GLY A O 1
ATOM 773 N N . GLU A 1 96 ? -7.212 -1.955 27.264 1.00 89.69 96 GLU A N 1
ATOM 774 C CA . GLU A 1 96 ? -7.164 -2.991 28.307 1.00 89.69 96 GLU A CA 1
ATOM 775 C C . GLU A 1 96 ? -6.307 -4.205 27.919 1.00 89.69 96 GLU A C 1
ATOM 777 O O . GLU A 1 96 ? -5.891 -4.991 28.774 1.00 89.69 96 GLU A O 1
ATOM 782 N N . LYS A 1 97 ? -6.049 -4.406 26.623 1.00 88.50 97 LYS A N 1
ATOM 783 C CA . LYS A 1 97 ? -5.321 -5.582 26.134 1.00 88.50 97 LYS A CA 1
ATOM 784 C C . LYS A 1 97 ? -3.822 -5.479 26.414 1.00 88.50 97 LYS A C 1
ATOM 786 O O . LYS A 1 97 ? -3.145 -4.559 25.957 1.00 88.50 97 LYS A O 1
ATOM 791 N N . LEU A 1 98 ? -3.283 -6.508 27.063 1.00 83.69 98 LEU A N 1
ATOM 792 C CA . LEU A 1 98 ? -1.843 -6.681 27.238 1.00 83.69 98 LEU A CA 1
ATOM 793 C C . LEU A 1 98 ? -1.207 -7.371 26.021 1.00 83.69 98 LEU A C 1
ATOM 795 O O . LEU A 1 98 ? -1.808 -8.225 25.357 1.00 83.69 98 LEU A O 1
ATOM 799 N N . LYS A 1 99 ? 0.036 -6.995 25.727 1.00 80.62 99 LYS A N 1
ATOM 800 C CA . LYS A 1 99 ? 0.935 -7.697 24.810 1.00 80.62 99 LYS A CA 1
ATOM 801 C C . LYS A 1 99 ? 1.486 -8.960 25.490 1.00 80.62 99 LYS A C 1
ATOM 803 O O . LYS A 1 99 ? 1.308 -9.178 26.685 1.00 80.62 99 LYS A O 1
ATOM 808 N N . ARG A 1 100 ? 2.172 -9.812 24.718 1.00 82.25 100 ARG A N 1
ATOM 809 C CA . ARG A 1 100 ? 2.769 -11.069 25.223 1.00 82.25 100 ARG A CA 1
ATOM 810 C C . ARG A 1 100 ? 3.827 -10.852 26.306 1.00 82.25 100 ARG A C 1
ATOM 812 O O . ARG A 1 100 ? 4.022 -11.732 27.129 1.00 82.25 100 ARG A O 1
ATOM 819 N N . ASP A 1 101 ? 4.491 -9.705 26.278 1.00 83.75 101 ASP A N 1
ATOM 820 C CA . ASP A 1 101 ? 5.490 -9.285 27.263 1.00 83.75 101 ASP A CA 1
ATOM 821 C C . ASP A 1 101 ? 4.867 -8.660 28.526 1.00 83.75 101 ASP A C 1
ATOM 823 O O . ASP A 1 101 ? 5.588 -8.185 29.396 1.00 83.75 101 ASP A O 1
ATOM 827 N N . GLY A 1 102 ? 3.532 -8.631 28.629 1.00 82.12 102 GLY A N 1
ATOM 828 C CA . GLY A 1 102 ? 2.809 -8.019 29.742 1.00 82.12 102 GLY A CA 1
ATOM 829 C C . GLY A 1 102 ? 2.653 -6.498 29.645 1.00 82.12 102 GLY A C 1
ATOM 830 O O . GLY A 1 102 ? 1.932 -5.923 30.456 1.00 82.12 102 GLY A O 1
ATOM 831 N N . SER A 1 103 ? 3.257 -5.830 28.654 1.00 84.00 103 SER A N 1
ATOM 832 C CA . SER A 1 103 ? 3.070 -4.388 28.442 1.00 84.00 103 SER A CA 1
ATOM 833 C C . SER A 1 103 ? 1.683 -4.073 27.873 1.00 84.00 103 SER A C 1
ATOM 835 O O . SER A 1 103 ? 1.077 -4.898 27.185 1.00 84.00 103 SER A O 1
ATOM 837 N N . LYS A 1 104 ? 1.159 -2.867 28.122 1.00 84.31 104 LYS A N 1
ATOM 838 C CA . LYS A 1 104 ? -0.115 -2.433 27.526 1.00 84.31 104 LYS A CA 1
ATOM 839 C C . LYS A 1 104 ? 0.030 -2.225 26.015 1.00 84.31 104 LYS A C 1
ATOM 841 O O . LYS A 1 104 ? 1.061 -1.764 25.514 1.00 84.31 104 LYS A O 1
ATOM 846 N N . LEU A 1 105 ? -0.997 -2.619 25.264 1.00 83.00 105 LEU A N 1
ATOM 847 C CA . LEU A 1 105 ? -1.149 -2.233 23.867 1.00 83.00 105 LEU A CA 1
ATOM 848 C C . LEU A 1 105 ? -1.837 -0.869 23.817 1.00 83.00 105 LEU A C 1
ATOM 850 O O . LEU A 1 105 ? -2.994 -0.760 24.207 1.00 83.00 105 LEU A O 1
ATOM 854 N N . GLU A 1 106 ? -1.134 0.141 23.307 1.00 87.25 106 GLU A N 1
ATOM 855 C CA . GLU A 1 106 ? -1.697 1.482 23.137 1.00 87.25 106 GLU A CA 1
ATOM 856 C C . GLU A 1 106 ? -2.952 1.443 22.254 1.00 87.25 106 GLU A C 1
ATOM 858 O O . GLU A 1 106 ? -2.948 0.821 21.183 1.00 87.25 106 GLU A O 1
ATOM 863 N N . ALA A 1 107 ? -4.013 2.126 22.693 1.00 88.12 107 ALA A N 1
ATOM 864 C CA . ALA A 1 107 ? -5.316 2.132 22.026 1.00 88.12 107 ALA A CA 1
ATOM 865 C C . ALA A 1 107 ? -5.213 2.618 20.572 1.00 88.12 107 ALA A C 1
ATOM 867 O O . ALA A 1 107 ? -5.753 1.986 19.665 1.00 88.12 107 ALA A O 1
ATOM 868 N N . GLU A 1 108 ? -4.425 3.665 20.312 1.00 87.75 108 GLU A N 1
ATOM 869 C CA . GLU A 1 108 ? -4.167 4.166 18.955 1.00 87.75 108 GLU A CA 1
ATOM 870 C C . GLU A 1 108 ? -3.466 3.127 18.071 1.00 87.75 108 GLU A C 1
ATOM 872 O O . GLU A 1 108 ? -3.796 2.963 16.894 1.00 87.75 108 GLU A O 1
ATOM 877 N N . GLN A 1 109 ? -2.517 2.370 18.635 1.00 82.56 109 GLN A N 1
ATOM 878 C CA . GLN A 1 109 ? -1.831 1.307 17.905 1.00 82.56 109 GLN A CA 1
ATOM 879 C C . GLN A 1 109 ? -2.792 0.157 17.582 1.00 82.56 109 GLN A C 1
ATOM 881 O O . GLN A 1 109 ? -2.754 -0.392 16.474 1.00 82.56 109 GLN A O 1
ATOM 886 N N . ALA A 1 110 ? -3.643 -0.226 18.538 1.00 83.62 110 ALA A N 1
ATOM 887 C CA . ALA A 1 110 ? -4.701 -1.204 18.314 1.00 83.62 110 ALA A CA 1
ATOM 888 C C . ALA A 1 110 ? -5.666 -0.721 17.223 1.00 83.62 110 ALA A C 1
ATOM 890 O O . ALA A 1 110 ? -5.998 -1.486 16.316 1.00 83.62 110 ALA A O 1
ATOM 891 N N . PHE A 1 111 ? -6.024 0.559 17.255 1.00 92.38 111 PHE A N 1
ATOM 892 C CA . PHE A 1 111 ? -6.933 1.178 16.308 1.00 92.38 111 PHE A CA 1
ATOM 893 C C . PHE A 1 111 ? -6.371 1.237 14.888 1.00 92.38 111 PHE A C 1
ATOM 895 O O . PHE A 1 111 ? -7.026 0.789 13.949 1.00 92.38 111 PHE A O 1
ATOM 902 N N . GLY A 1 112 ? -5.119 1.664 14.710 1.00 83.94 112 GLY A N 1
ATOM 903 C CA . GLY A 1 112 ? -4.474 1.656 13.395 1.00 83.94 112 GLY A CA 1
ATOM 904 C C . GLY A 1 112 ? -4.390 0.249 12.784 1.00 83.94 112 GLY A C 1
ATOM 905 O O . GLY A 1 112 ? -4.588 0.069 11.576 1.00 83.94 112 GLY A O 1
ATOM 906 N N . ARG A 1 113 ? -4.161 -0.781 13.615 1.00 83.12 113 ARG A N 1
ATOM 907 C CA . ARG A 1 113 ? -4.208 -2.192 13.185 1.00 83.12 113 ARG A CA 1
ATOM 908 C C . ARG A 1 113 ? -5.623 -2.621 12.811 1.00 83.12 113 ARG A C 1
ATOM 910 O O . ARG A 1 113 ? -5.798 -3.260 11.778 1.00 83.12 113 AR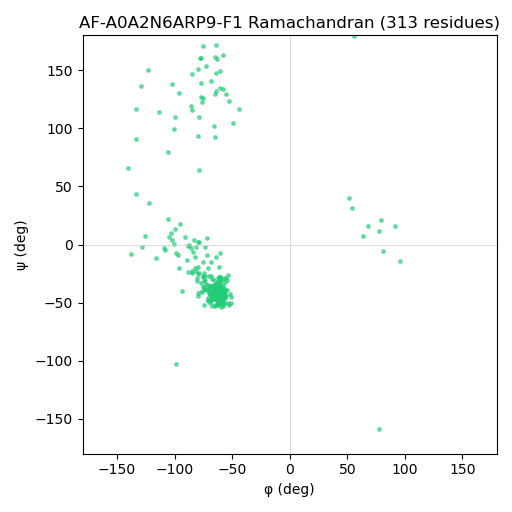G A O 1
ATOM 917 N N . PHE A 1 114 ? -6.609 -2.267 13.627 1.00 91.44 114 PHE A N 1
ATOM 918 C CA . PHE A 1 114 ? -8.016 -2.554 13.376 1.00 91.44 114 PHE A CA 1
ATOM 919 C C . PHE A 1 114 ? -8.482 -1.960 12.038 1.00 91.44 114 PHE A C 1
ATOM 921 O O . PHE A 1 114 ? -8.942 -2.706 11.176 1.00 91.44 114 PHE A O 1
ATOM 928 N N . VAL A 1 115 ? -8.258 -0.660 11.811 1.00 91.44 115 VAL A N 1
ATOM 929 C CA . VAL A 1 115 ? -8.601 0.023 10.550 1.00 91.44 115 VAL A CA 1
ATOM 930 C C . VAL A 1 115 ? -7.895 -0.637 9.367 1.00 91.44 115 VAL A C 1
ATOM 932 O O . VAL A 1 115 ? -8.510 -0.873 8.331 1.00 91.44 115 VAL A O 1
ATOM 935 N N . THR A 1 116 ? -6.623 -1.016 9.525 1.00 85.31 116 THR A N 1
ATOM 936 C CA . THR A 1 116 ? -5.890 -1.756 8.487 1.00 85.31 116 THR A CA 1
ATOM 937 C C . THR A 1 116 ? -6.602 -3.054 8.096 1.00 85.31 116 THR A C 1
ATOM 939 O O . THR A 1 116 ? -6.722 -3.344 6.906 1.00 85.31 116 THR A O 1
ATOM 942 N N . TYR A 1 117 ? -7.064 -3.843 9.069 1.00 84.12 117 TYR A N 1
ATOM 943 C CA . TYR A 1 117 ? -7.781 -5.087 8.788 1.00 84.12 117 TYR A CA 1
ATOM 944 C C . TYR A 1 117 ? -9.157 -4.838 8.184 1.00 84.12 117 TYR A C 1
ATOM 946 O O . TYR A 1 117 ? -9.486 -5.477 7.190 1.00 84.12 117 TYR A O 1
ATOM 954 N N . TYR A 1 118 ? -9.906 -3.872 8.718 1.00 92.88 118 TYR A N 1
ATOM 955 C CA . TYR A 1 118 ? -11.197 -3.474 8.166 1.00 92.88 118 TYR A CA 1
ATOM 956 C C . TYR A 1 118 ? -11.086 -3.122 6.678 1.00 92.88 118 TYR A C 1
ATOM 958 O O . TYR A 1 118 ? -11.796 -3.701 5.863 1.00 92.88 118 TYR A O 1
ATOM 966 N N . LEU A 1 119 ? -10.134 -2.264 6.296 1.00 89.75 119 LEU A N 1
ATOM 967 C CA . LEU A 1 119 ? -9.983 -1.870 4.896 1.00 89.75 119 LEU A CA 1
ATOM 968 C C . LEU A 1 119 ? -9.559 -3.042 3.991 1.00 89.75 119 LEU A C 1
ATOM 970 O O . LEU A 1 119 ? -9.996 -3.124 2.846 1.00 89.75 119 LEU A O 1
ATOM 974 N N . LEU A 1 120 ? -8.722 -3.962 4.487 1.00 83.25 120 LEU A N 1
ATOM 975 C CA . LEU A 1 120 ? -8.358 -5.177 3.745 1.00 83.25 120 LEU A CA 1
ATOM 976 C C . LEU A 1 120 ? -9.568 -6.089 3.518 1.00 83.25 120 LEU A C 1
ATOM 978 O O . LEU A 1 120 ? -9.702 -6.666 2.437 1.00 83.25 120 LEU A O 1
ATOM 982 N N . ASP A 1 121 ? -10.439 -6.213 4.517 1.00 84.44 121 ASP A N 1
ATOM 983 C CA . ASP A 1 121 ? -11.673 -6.983 4.408 1.00 84.44 121 ASP A CA 1
ATOM 984 C C . ASP A 1 121 ? -12.668 -6.290 3.462 1.00 84.44 121 ASP A C 1
ATOM 986 O O . ASP A 1 121 ? -13.346 -6.970 2.689 1.00 84.44 121 ASP A O 1
ATOM 990 N N . SER A 1 122 ? -12.736 -4.954 3.467 1.00 87.44 122 SER A N 1
ATOM 991 C CA . SER A 1 122 ? -13.537 -4.176 2.513 1.00 87.44 122 SER A CA 1
ATOM 992 C C . SER A 1 122 ? -13.067 -4.390 1.076 1.00 87.44 122 SER A C 1
ATOM 994 O O . SER A 1 122 ? -13.889 -4.704 0.218 1.00 87.44 122 SER A O 1
ATOM 996 N N . ILE A 1 123 ? -11.752 -4.344 0.814 1.00 82.00 123 ILE A N 1
ATOM 997 C CA . ILE A 1 123 ? -11.196 -4.723 -0.499 1.00 82.00 123 ILE A CA 1
ATOM 998 C C . ILE A 1 123 ? -11.618 -6.141 -0.857 1.00 82.00 123 ILE A C 1
ATOM 1000 O O . ILE A 1 123 ? -12.002 -6.392 -1.993 1.00 82.00 123 ILE A O 1
ATOM 1004 N N . GLN A 1 124 ? -11.577 -7.073 0.099 1.00 76.62 124 GLN A N 1
ATOM 1005 C CA . GLN A 1 124 ? -11.974 -8.450 -0.169 1.00 76.62 124 GLN A CA 1
ATOM 1006 C C . GLN A 1 124 ? -13.446 -8.597 -0.559 1.00 76.62 124 GLN A C 1
ATOM 1008 O O . GLN A 1 124 ? -13.769 -9.485 -1.347 1.00 76.62 124 GLN A O 1
ATOM 1013 N N . ALA A 1 125 ? -14.321 -7.752 -0.020 1.00 80.38 125 ALA A N 1
ATOM 1014 C CA . ALA A 1 125 ? -15.729 -7.741 -0.388 1.00 80.38 125 ALA A CA 1
ATOM 1015 C C . ALA A 1 125 ? -15.978 -7.103 -1.762 1.00 80.38 125 ALA A C 1
ATOM 1017 O O . ALA A 1 125 ? -16.837 -7.589 -2.490 1.00 80.38 125 ALA A O 1
ATOM 1018 N N . LEU A 1 126 ? -15.226 -6.057 -2.117 1.00 79.00 126 LEU A N 1
ATOM 1019 C CA . LEU A 1 126 ? -15.379 -5.340 -3.389 1.00 79.00 126 LEU A CA 1
ATOM 1020 C C . LEU A 1 126 ? -14.711 -6.070 -4.561 1.00 79.00 126 LEU A C 1
ATOM 1022 O O . LEU A 1 126 ? -15.304 -6.214 -5.625 1.00 79.00 126 LEU A O 1
ATOM 1026 N N . ASP A 1 127 ? -13.491 -6.573 -4.358 1.00 75.19 127 ASP A N 1
ATOM 1027 C CA . ASP A 1 127 ? -12.724 -7.324 -5.352 1.00 75.19 127 ASP A CA 1
ATOM 1028 C C . ASP A 1 127 ? -12.114 -8.598 -4.728 1.00 75.19 127 ASP A C 1
ATOM 1030 O O . ASP A 1 127 ? -10.966 -8.618 -4.252 1.00 75.19 127 ASP A O 1
ATOM 1034 N N . PRO A 1 128 ? -12.852 -9.724 -4.782 1.00 71.56 128 PRO A N 1
ATOM 1035 C CA . PRO A 1 128 ? -12.363 -11.016 -4.311 1.00 71.56 128 PRO A CA 1
ATOM 1036 C C . PRO A 1 128 ? -11.064 -11.470 -4.996 1.00 71.56 128 PRO A C 1
ATOM 1038 O O . PRO A 1 128 ? -10.258 -12.179 -4.380 1.00 71.56 128 PRO A O 1
ATOM 1041 N N . LYS A 1 129 ? -10.819 -11.061 -6.254 1.00 70.00 129 LYS A N 1
ATOM 1042 C CA . LYS A 1 129 ? -9.580 -11.398 -6.969 1.00 70.00 129 LYS A CA 1
ATOM 1043 C C . LYS A 1 129 ? -8.409 -10.628 -6.368 1.00 70.00 129 LYS A C 1
ATOM 1045 O O . LYS A 1 129 ? -7.401 -11.259 -6.048 1.00 70.00 129 LYS A O 1
ATOM 1050 N N . ALA A 1 130 ? -8.533 -9.319 -6.146 1.00 66.69 130 ALA A N 1
ATOM 1051 C CA . ALA A 1 130 ? -7.503 -8.531 -5.459 1.00 66.69 130 ALA A CA 1
ATOM 1052 C C . ALA A 1 130 ? -7.207 -9.077 -4.054 1.00 66.69 130 ALA A C 1
ATOM 1054 O O . ALA A 1 130 ? -6.043 -9.172 -3.658 1.00 66.69 130 ALA A O 1
ATOM 1055 N N . ALA A 1 131 ? -8.229 -9.540 -3.333 1.00 68.38 131 ALA A N 1
ATOM 1056 C CA . ALA A 1 131 ? -8.067 -10.173 -2.026 1.00 68.38 131 ALA A CA 1
ATOM 1057 C C . ALA A 1 131 ? -7.188 -11.426 -2.065 1.00 68.38 131 ALA A C 1
ATOM 1059 O O . ALA A 1 131 ? -6.284 -11.601 -1.241 1.00 68.38 131 ALA A O 1
ATOM 1060 N N . TYR A 1 132 ? -7.453 -12.309 -3.030 1.00 76.19 132 TYR A N 1
ATOM 1061 C CA . TYR A 1 132 ? -6.685 -13.532 -3.223 1.00 76.19 132 TYR A CA 1
ATOM 1062 C C . TYR A 1 132 ? -5.223 -13.209 -3.559 1.00 76.19 132 TYR A C 1
ATOM 1064 O O . TYR A 1 132 ? -4.305 -13.773 -2.958 1.00 76.19 132 TYR A O 1
ATOM 1072 N N . GLN A 1 133 ? -5.000 -12.223 -4.429 1.00 78.12 133 GLN A N 1
ATOM 1073 C CA . GLN A 1 133 ? -3.664 -11.724 -4.760 1.00 78.12 133 GLN A CA 1
ATOM 1074 C C . GLN A 1 133 ? -2.952 -11.138 -3.528 1.00 78.12 133 GLN A C 1
ATOM 1076 O O . GLN A 1 133 ? -1.786 -11.443 -3.279 1.00 78.12 133 GLN A O 1
ATOM 1081 N N . HIS A 1 134 ? -3.659 -10.382 -2.685 1.00 73.75 134 HIS A N 1
ATOM 1082 C CA . HIS A 1 134 ? -3.093 -9.820 -1.460 1.00 73.75 134 HIS A CA 1
ATOM 1083 C C . HIS A 1 134 ? -2.763 -10.907 -0.419 1.00 73.75 134 HIS A C 1
ATOM 1085 O O . HIS A 1 134 ? -1.766 -10.788 0.300 1.00 73.75 134 HIS A O 1
ATOM 1091 N N . LYS A 1 135 ? -3.559 -11.981 -0.309 1.00 81.44 135 LYS A N 1
ATOM 1092 C CA . LYS A 1 135 ? -3.237 -13.132 0.559 1.00 81.44 135 LYS A CA 1
ATOM 1093 C C . LYS A 1 135 ? -1.944 -13.815 0.115 1.00 81.44 135 LYS A C 1
ATOM 1095 O O . LYS A 1 135 ? -1.085 -14.072 0.959 1.00 81.44 135 LYS A O 1
ATOM 1100 N N . LYS A 1 136 ? -1.769 -14.032 -1.193 1.00 88.50 136 LYS A N 1
ATOM 1101 C CA . LYS A 1 136 ? -0.506 -14.538 -1.757 1.00 88.50 136 LYS A CA 1
ATOM 1102 C C . LYS A 1 136 ? 0.655 -13.609 -1.442 1.00 88.50 136 LYS A C 1
ATOM 1104 O O . LYS A 1 136 ? 1.666 -14.064 -0.912 1.00 88.50 136 LYS A O 1
ATOM 1109 N N . TRP A 1 137 ? 0.474 -12.305 -1.656 1.00 89.19 137 TRP A N 1
ATOM 1110 C CA . TRP A 1 137 ? 1.501 -11.320 -1.336 1.00 89.19 137 TRP A CA 1
ATOM 1111 C C . TRP A 1 137 ? 1.926 -11.363 0.133 1.00 89.19 137 TRP A C 1
ATOM 1113 O O . TRP A 1 137 ? 3.117 -11.352 0.409 1.00 89.19 137 TRP A O 1
ATOM 1123 N N . ARG A 1 138 ? 0.999 -11.476 1.097 1.00 85.75 138 ARG A N 1
ATOM 1124 C CA . ARG A 1 138 ? 1.373 -11.562 2.526 1.00 85.75 138 ARG A CA 1
ATOM 1125 C C . ARG A 1 138 ? 2.319 -12.731 2.809 1.00 85.75 138 ARG A C 1
ATOM 1127 O O . ARG A 1 138 ? 3.219 -12.583 3.631 1.00 85.75 138 ARG A O 1
ATOM 1134 N N . ARG A 1 139 ? 2.122 -13.869 2.137 1.00 92.12 139 ARG A N 1
ATOM 1135 C CA . ARG A 1 139 ? 2.982 -15.052 2.275 1.00 92.12 139 ARG A CA 1
ATOM 1136 C C . ARG A 1 139 ? 4.351 -14.823 1.640 1.00 92.12 139 ARG A C 1
ATOM 1138 O O . ARG A 1 139 ? 5.354 -15.016 2.314 1.00 92.12 139 ARG A O 1
ATOM 1145 N N . ILE A 1 140 ? 4.383 -14.313 0.408 1.00 92.94 140 ILE A N 1
ATOM 1146 C CA . ILE A 1 140 ? 5.627 -13.945 -0.294 1.00 92.94 140 ILE A CA 1
ATOM 1147 C C . ILE A 1 140 ? 6.421 -12.912 0.523 1.00 92.94 140 ILE A C 1
ATOM 1149 O O . ILE A 1 140 ? 7.615 -13.075 0.751 1.00 92.94 140 ILE A O 1
ATOM 1153 N N . ARG A 1 141 ? 5.749 -11.879 1.045 1.00 90.75 141 ARG A N 1
ATOM 1154 C CA . ARG A 1 141 ? 6.345 -10.840 1.893 1.00 90.75 141 ARG A CA 1
ATOM 1155 C C . ARG A 1 141 ? 6.922 -11.410 3.185 1.00 90.75 141 ARG A C 1
ATOM 1157 O O . ARG A 1 141 ? 7.947 -10.917 3.641 1.00 90.75 141 ARG A O 1
ATOM 1164 N N . LYS A 1 142 ? 6.265 -12.402 3.795 1.00 91.12 142 LYS A N 1
ATOM 1165 C CA . LYS A 1 142 ? 6.774 -13.065 5.001 1.00 91.12 142 LYS A CA 1
ATOM 1166 C C . LYS A 1 142 ? 8.111 -13.753 4.707 1.00 91.12 142 LYS A C 1
ATOM 1168 O O . LYS A 1 142 ? 9.082 -13.418 5.373 1.00 91.12 142 LYS A O 1
ATOM 1173 N N . LEU A 1 143 ? 8.170 -14.581 3.660 1.00 93.31 143 LEU A N 1
ATOM 1174 C CA . LEU A 1 143 ? 9.404 -15.252 3.226 1.00 93.31 143 LEU A CA 1
ATOM 1175 C C . LEU A 1 143 ? 10.499 -14.245 2.873 1.00 93.31 143 LEU A C 1
ATOM 1177 O O . LEU A 1 143 ? 11.623 -14.343 3.344 1.00 93.31 143 LEU A O 1
ATOM 1181 N N . SER A 1 144 ? 10.138 -13.201 2.126 1.00 91.88 144 SER A N 1
ATOM 1182 C CA . SER A 1 144 ? 11.047 -12.104 1.801 1.00 91.88 144 SER A CA 1
ATOM 1183 C C . SER A 1 144 ? 11.672 -11.449 3.033 1.00 91.88 144 SER A C 1
ATOM 1185 O O . SER A 1 144 ? 12.820 -11.035 2.948 1.00 91.88 144 SER A O 1
ATOM 1187 N N . LYS A 1 145 ? 10.921 -11.276 4.126 1.00 88.06 145 LYS A N 1
ATOM 1188 C CA . LYS A 1 145 ? 11.430 -10.671 5.366 1.00 88.06 145 LYS A CA 1
ATOM 1189 C C . LYS A 1 145 ? 12.230 -11.655 6.214 1.00 88.06 145 LYS A C 1
ATOM 1191 O O . LYS A 1 145 ? 13.034 -11.229 7.032 1.00 88.06 145 LYS A O 1
ATOM 1196 N N . GLU A 1 146 ? 11.966 -12.949 6.083 1.00 90.56 146 GLU A N 1
ATOM 1197 C CA . GLU A 1 146 ? 12.760 -13.996 6.731 1.00 90.56 146 GLU A CA 1
ATOM 1198 C C . GLU A 1 146 ? 14.144 -14.070 6.082 1.00 90.56 146 GLU A C 1
ATOM 1200 O O . GLU A 1 146 ? 15.132 -13.940 6.793 1.00 90.56 146 GLU A O 1
ATOM 1205 N N . ILE A 1 147 ? 14.206 -14.095 4.747 1.00 89.31 147 ILE A N 1
ATOM 1206 C CA . ILE A 1 147 ? 15.458 -14.032 3.970 1.00 89.31 147 ILE A CA 1
ATOM 1207 C C . ILE A 1 147 ? 16.285 -12.783 4.325 1.00 89.31 147 ILE A C 1
ATOM 1209 O O . ILE A 1 147 ? 17.482 -12.878 4.570 1.00 89.31 147 ILE A O 1
ATOM 1213 N N . GLU A 1 148 ? 15.641 -11.617 4.428 1.00 84.38 148 GLU A N 1
ATOM 1214 C CA . GLU A 1 148 ? 16.289 -10.361 4.845 1.00 84.38 148 GLU A CA 1
ATOM 1215 C C . GLU A 1 148 ? 16.919 -10.464 6.250 1.00 84.38 148 GLU A C 1
ATOM 1217 O O . GLU A 1 148 ? 18.024 -9.982 6.486 1.00 84.38 148 GLU A O 1
ATOM 1222 N N . ARG A 1 149 ? 16.243 -11.129 7.197 1.00 84.19 149 ARG A N 1
ATOM 1223 C CA . ARG A 1 149 ? 16.743 -11.315 8.572 1.00 84.19 149 ARG A CA 1
ATOM 1224 C C . ARG A 1 149 ? 17.860 -12.343 8.685 1.00 84.19 149 ARG A C 1
ATOM 1226 O O . ARG A 1 149 ? 18.623 -12.274 9.642 1.00 84.19 149 ARG A O 1
ATOM 1233 N N . GLU A 1 150 ? 17.947 -13.284 7.750 1.00 85.19 150 GLU A N 1
ATOM 1234 C CA . GLU A 1 150 ? 19.001 -14.306 7.702 1.00 85.19 150 GLU A CA 1
ATOM 1235 C C . GLU A 1 150 ? 20.374 -13.727 7.292 1.00 85.19 150 GLU A C 1
ATOM 1237 O O . GLU A 1 150 ? 21.349 -14.464 7.187 1.00 85.19 150 GLU A O 1
ATOM 1242 N N . GLY A 1 151 ? 20.485 -12.400 7.141 1.00 66.50 151 GLY A N 1
ATOM 1243 C CA . GLY A 1 151 ? 21.764 -11.702 6.993 1.00 66.50 151 GLY A CA 1
ATOM 1244 C C . GLY A 1 151 ? 22.208 -11.520 5.548 1.00 66.50 151 GLY A C 1
ATOM 1245 O O . GLY A 1 151 ? 23.370 -11.193 5.307 1.00 66.50 151 GLY A O 1
ATOM 1246 N N . PHE A 1 152 ? 21.303 -11.699 4.583 1.00 59.06 152 PHE A N 1
ATOM 1247 C CA . PHE A 1 152 ? 21.589 -11.290 3.215 1.00 59.06 152 PHE A CA 1
ATOM 1248 C C . PHE A 1 152 ? 21.751 -9.762 3.163 1.00 59.06 152 PHE A C 1
ATOM 1250 O O . PHE A 1 152 ? 20.900 -9.050 3.704 1.00 59.06 152 PHE A O 1
ATOM 1257 N N . PRO A 1 153 ? 22.836 -9.243 2.556 1.00 55.84 153 PRO A N 1
ATOM 1258 C CA . PRO A 1 153 ? 23.199 -7.833 2.606 1.00 55.84 153 PRO A CA 1
ATOM 1259 C C . PRO A 1 153 ? 22.340 -7.043 1.620 1.00 55.84 153 PRO A C 1
ATOM 1261 O O . PRO A 1 153 ? 22.849 -6.520 0.638 1.00 55.84 153 PRO A O 1
ATOM 1264 N N . PHE A 1 154 ? 21.033 -7.002 1.858 1.00 59.44 154 PHE A N 1
ATOM 1265 C CA . PHE A 1 154 ? 20.123 -6.187 1.079 1.00 59.44 154 PHE A CA 1
ATOM 1266 C C . PHE A 1 154 ? 19.827 -4.905 1.851 1.00 59.44 154 PHE A C 1
ATOM 1268 O O . PHE A 1 154 ? 19.175 -4.921 2.896 1.00 59.44 154 PHE A O 1
ATOM 1275 N N . GLY A 1 155 ? 20.347 -3.784 1.358 1.00 56.06 155 GLY A N 1
ATOM 1276 C CA . GLY A 1 155 ? 20.000 -2.458 1.853 1.00 56.06 155 GLY A CA 1
ATOM 1277 C C . GLY A 1 155 ? 18.520 -2.109 1.609 1.00 56.06 155 GLY A C 1
ATOM 1278 O O . GLY A 1 155 ? 17.801 -2.818 0.894 1.00 56.06 155 GLY A O 1
ATOM 1279 N N . PRO A 1 156 ? 18.023 -0.992 2.172 1.00 47.88 156 PRO A N 1
ATOM 1280 C CA . PRO A 1 156 ? 16.679 -0.493 1.881 1.00 47.88 156 PRO A CA 1
ATOM 1281 C C . PRO A 1 156 ? 16.458 -0.338 0.363 1.00 47.88 156 PRO A C 1
ATOM 1283 O O . PRO A 1 156 ? 17.215 0.365 -0.299 1.00 47.88 156 PRO A O 1
ATOM 1286 N N . GLY A 1 157 ? 15.424 -0.985 -0.192 1.00 55.69 157 GLY A N 1
ATOM 1287 C CA . GLY A 1 157 ? 15.129 -0.983 -1.637 1.00 55.69 157 GLY A CA 1
ATOM 1288 C C . GLY A 1 157 ? 15.674 -2.184 -2.426 1.00 55.69 157 GLY A C 1
ATOM 1289 O O . GLY A 1 157 ? 15.211 -2.448 -3.533 1.00 55.69 157 GLY A O 1
ATOM 1290 N N . GLU A 1 158 ? 16.584 -2.979 -1.858 1.00 69.62 158 GLU A N 1
ATOM 1291 C CA . GLU A 1 158 ? 17.224 -4.098 -2.575 1.00 69.62 158 GLU A CA 1
ATOM 1292 C C . GLU A 1 158 ? 16.403 -5.394 -2.556 1.00 69.62 158 GLU A C 1
ATOM 1294 O O . GLU A 1 158 ? 16.668 -6.325 -3.312 1.00 69.62 158 GLU A O 1
ATOM 1299 N N . ARG A 1 159 ? 15.296 -5.422 -1.804 1.00 77.62 159 ARG A N 1
ATOM 1300 C CA . ARG A 1 159 ? 14.305 -6.519 -1.817 1.00 77.62 159 ARG A CA 1
ATOM 1301 C C . ARG A 1 159 ? 13.648 -6.741 -3.187 1.00 77.62 159 ARG A C 1
ATOM 1303 O O . ARG A 1 159 ? 12.862 -7.665 -3.357 1.00 77.62 159 ARG A O 1
ATOM 1310 N N . CYS A 1 160 ? 13.920 -5.867 -4.141 1.00 77.88 160 CYS A N 1
ATOM 1311 C CA . CYS A 1 160 ? 13.355 -5.846 -5.485 1.00 77.88 160 CYS A CA 1
ATOM 1312 C C . CYS A 1 160 ? 14.369 -6.268 -6.541 1.00 77.88 160 CYS A C 1
ATOM 1314 O O . CYS A 1 160 ? 14.014 -6.354 -7.716 1.00 77.88 160 CYS A O 1
ATOM 1316 N N . ALA A 1 161 ? 15.615 -6.484 -6.116 1.00 82.50 161 ALA A N 1
ATOM 1317 C CA . ALA A 1 161 ? 16.668 -7.009 -6.950 1.00 82.50 161 ALA A CA 1
ATOM 1318 C C . ALA A 1 161 ? 16.315 -8.434 -7.389 1.00 82.50 161 ALA A C 1
ATOM 1320 O O . ALA A 1 161 ? 15.654 -9.192 -6.665 1.00 82.50 161 ALA A O 1
ATOM 1321 N N . ASP A 1 162 ? 16.754 -8.790 -8.591 1.00 83.12 162 ASP A N 1
ATOM 1322 C CA . ASP A 1 162 ? 16.470 -10.098 -9.174 1.00 83.12 162 ASP A CA 1
ATOM 1323 C C . ASP A 1 162 ? 17.092 -11.219 -8.315 1.00 83.12 162 ASP A C 1
ATOM 1325 O O . ASP A 1 162 ? 16.522 -12.304 -8.196 1.00 83.12 162 ASP A O 1
ATOM 1329 N N . GLU A 1 163 ? 18.190 -10.933 -7.616 1.00 87.31 163 GLU A N 1
ATOM 1330 C CA . GLU A 1 163 ? 18.850 -11.818 -6.657 1.00 87.31 163 GLU A CA 1
ATOM 1331 C C . GLU A 1 163 ? 17.935 -12.160 -5.473 1.00 87.31 163 GLU A C 1
ATOM 1333 O O . GLU A 1 163 ? 17.732 -13.335 -5.160 1.00 87.31 163 GLU A O 1
ATOM 1338 N N . HIS A 1 164 ? 17.319 -11.153 -4.845 1.00 89.25 164 HIS A N 1
ATOM 1339 C CA . HIS A 1 164 ? 16.399 -11.364 -3.723 1.00 89.25 164 HIS A CA 1
ATOM 1340 C C . HIS A 1 164 ? 15.129 -12.101 -4.168 1.00 89.25 164 HIS A C 1
ATOM 1342 O O . HIS A 1 164 ? 14.654 -13.020 -3.498 1.00 89.25 164 HIS A O 1
ATOM 1348 N N . ILE A 1 165 ? 14.582 -11.738 -5.332 1.00 92.31 165 ILE A N 1
ATOM 1349 C CA . ILE A 1 165 ? 13.400 -12.401 -5.903 1.00 92.31 165 ILE A CA 1
ATOM 1350 C C . ILE A 1 165 ? 13.694 -13.878 -6.205 1.00 92.31 165 ILE A C 1
ATOM 1352 O O . ILE A 1 1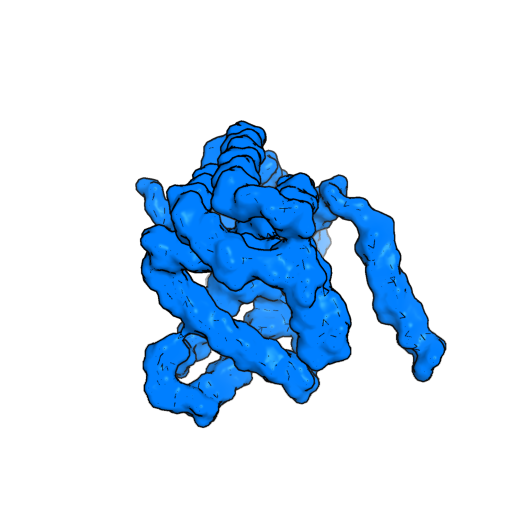65 ? 12.832 -14.729 -5.966 1.00 92.31 165 ILE A O 1
ATOM 1356 N N . SER A 1 166 ? 14.902 -14.191 -6.683 1.00 93.94 166 SER A N 1
ATOM 1357 C CA . SER A 1 166 ? 15.341 -15.568 -6.940 1.00 93.94 166 SER A CA 1
ATOM 1358 C C . SER A 1 166 ? 15.416 -16.383 -5.650 1.00 93.94 166 SER A C 1
ATOM 1360 O O . SER A 1 166 ? 14.867 -17.475 -5.592 1.00 93.94 166 SER A O 1
ATOM 1362 N N . GLN A 1 167 ? 15.947 -15.825 -4.562 1.00 92.94 167 GLN A N 1
ATOM 1363 C CA . GLN A 1 167 ? 15.982 -16.523 -3.267 1.00 92.94 167 GLN A CA 1
ATOM 1364 C C . GLN A 1 167 ? 14.587 -16.805 -2.707 1.00 92.94 167 GLN A C 1
ATOM 1366 O O . GLN A 1 167 ? 14.331 -17.857 -2.119 1.00 92.94 167 GLN A O 1
ATOM 1371 N N . VAL A 1 168 ? 13.654 -15.869 -2.899 1.00 95.19 168 VAL A N 1
ATOM 1372 C CA . VAL A 1 168 ? 12.253 -16.084 -2.525 1.00 95.19 168 VAL A CA 1
ATOM 1373 C C . VAL A 1 168 ? 11.645 -17.212 -3.361 1.00 95.19 168 VAL A C 1
ATOM 1375 O O . VAL A 1 168 ? 10.880 -18.010 -2.818 1.00 95.19 168 VAL A O 1
ATOM 1378 N N . LEU A 1 169 ? 11.982 -17.306 -4.653 1.00 96.44 169 LEU A N 1
ATOM 1379 C CA . LEU A 1 169 ? 11.570 -18.425 -5.504 1.00 96.44 169 LEU A CA 1
ATOM 1380 C C . LEU A 1 169 ? 12.121 -19.751 -4.988 1.00 96.44 169 LEU A C 1
ATOM 1382 O O . LEU A 1 169 ? 11.338 -20.683 -4.807 1.00 96.44 169 LEU A O 1
ATOM 1386 N N . ASP A 1 170 ? 13.420 -19.806 -4.709 1.00 96.44 170 ASP A N 1
ATOM 1387 C CA . ASP A 1 170 ? 14.095 -21.009 -4.228 1.00 96.44 170 ASP A CA 1
ATOM 1388 C C . ASP A 1 170 ? 13.457 -21.491 -2.921 1.00 96.44 170 ASP A C 1
ATOM 1390 O O . ASP A 1 170 ? 13.057 -22.649 -2.812 1.00 96.44 170 ASP A O 1
ATOM 1394 N N . ARG A 1 171 ? 13.213 -20.583 -1.965 1.00 96.00 171 ARG A N 1
ATOM 1395 C CA . ARG A 1 171 ? 12.527 -20.920 -0.707 1.00 96.00 171 ARG A CA 1
ATOM 1396 C C . ARG A 1 171 ? 11.093 -21.408 -0.936 1.00 96.00 171 ARG A C 1
ATOM 1398 O O . ARG A 1 171 ? 10.652 -22.340 -0.275 1.00 96.00 171 ARG A O 1
ATOM 1405 N N . ILE A 1 172 ? 10.352 -20.830 -1.887 1.00 96.69 172 ILE A N 1
ATOM 1406 C CA . ILE A 1 172 ? 8.999 -21.302 -2.241 1.00 96.69 172 ILE A CA 1
ATOM 1407 C C . ILE A 1 172 ? 9.028 -22.702 -2.865 1.00 96.69 172 ILE A C 1
ATOM 1409 O O . ILE A 1 172 ? 8.097 -23.486 -2.654 1.00 96.69 172 ILE A O 1
ATOM 1413 N N . GLN A 1 173 ? 10.042 -23.001 -3.673 1.00 96.31 173 GLN A N 1
ATOM 1414 C CA . GLN A 1 173 ? 10.201 -24.308 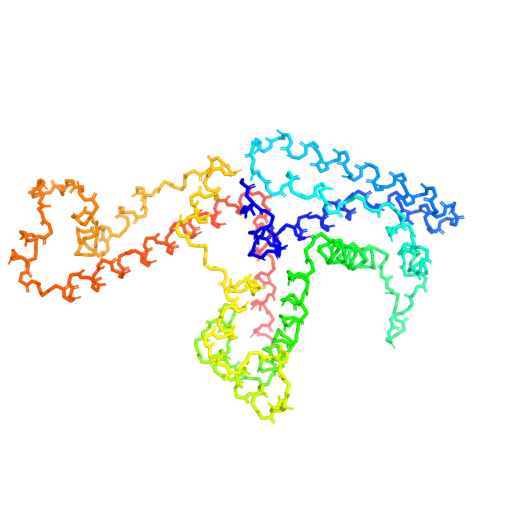-4.303 1.00 96.31 173 GLN A CA 1
ATOM 1415 C C . GLN A 1 173 ? 10.650 -25.371 -3.294 1.00 96.31 173 GLN A C 1
ATOM 1417 O O . GLN A 1 173 ? 10.137 -26.485 -3.348 1.00 96.31 173 GLN A O 1
ATOM 1422 N N . MET A 1 174 ? 11.528 -25.014 -2.353 1.00 96.12 174 MET A N 1
ATOM 1423 C CA . MET A 1 174 ? 12.026 -25.911 -1.307 1.00 96.12 174 MET A CA 1
ATOM 1424 C C . MET A 1 174 ? 10.988 -26.184 -0.211 1.00 96.12 174 MET A C 1
ATOM 1426 O O . MET A 1 174 ? 10.703 -27.340 0.086 1.00 96.12 174 MET A O 1
ATOM 1430 N N . ASP A 1 175 ? 10.396 -25.139 0.371 1.00 96.31 175 ASP A N 1
ATOM 1431 C CA . ASP A 1 175 ? 9.559 -25.277 1.572 1.00 96.31 175 ASP A CA 1
ATOM 1432 C C . ASP A 1 175 ? 8.090 -25.573 1.247 1.00 96.31 175 ASP A C 1
ATOM 1434 O O . ASP A 1 175 ? 7.349 -26.092 2.083 1.00 96.31 175 ASP A O 1
ATOM 1438 N N . PHE A 1 176 ? 7.634 -25.204 0.045 1.00 94.88 176 PHE A N 1
ATOM 1439 C CA . PHE A 1 176 ? 6.223 -25.291 -0.337 1.00 94.88 176 PHE A CA 1
ATOM 1440 C C . PHE A 1 176 ? 6.004 -25.926 -1.717 1.00 94.88 176 PHE A C 1
ATOM 1442 O O . PHE A 1 176 ? 5.191 -25.381 -2.470 1.00 94.88 176 PHE A O 1
ATOM 1449 N N . PRO A 1 177 ? 6.674 -27.032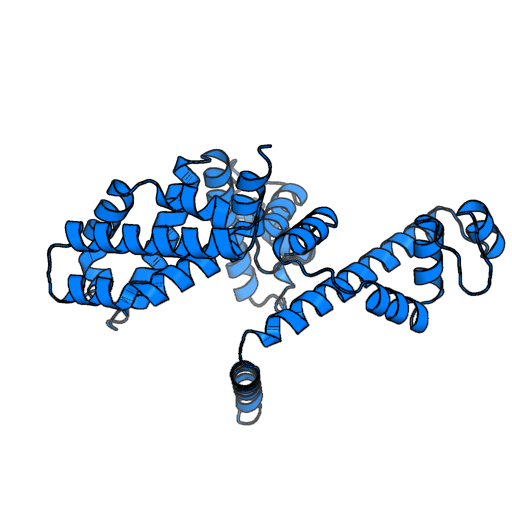 -2.099 1.00 94.44 177 PRO A N 1
ATOM 1450 C CA . PRO A 1 177 ? 6.685 -27.548 -3.475 1.00 94.44 177 PRO A CA 1
ATOM 1451 C C . PRO A 1 177 ? 5.278 -27.708 -4.072 1.00 94.44 177 PRO A C 1
ATOM 1453 O O . PRO A 1 177 ? 5.022 -27.176 -5.155 1.00 94.44 177 PRO A O 1
ATOM 1456 N N . ASP A 1 178 ? 4.341 -28.272 -3.307 1.00 95.31 178 ASP A N 1
ATOM 1457 C CA . ASP A 1 178 ? 2.978 -28.596 -3.757 1.00 95.31 178 ASP A CA 1
ATOM 1458 C C . ASP A 1 178 ? 1.958 -27.452 -3.600 1.00 95.31 178 ASP A C 1
ATOM 1460 O O . ASP A 1 178 ? 0.782 -27.589 -3.941 1.00 95.31 178 ASP A O 1
ATOM 1464 N N . ASP A 1 179 ? 2.365 -26.289 -3.082 1.00 92.62 179 ASP A N 1
ATOM 1465 C CA . ASP A 1 179 ? 1.431 -25.185 -2.865 1.00 92.62 179 ASP A CA 1
ATOM 1466 C C . ASP A 1 179 ? 1.136 -24.408 -4.157 1.00 92.62 179 ASP A C 1
ATOM 1468 O O . ASP A 1 179 ? 1.814 -23.435 -4.506 1.00 92.62 179 ASP A O 1
ATOM 1472 N N . HIS A 1 180 ? 0.058 -24.799 -4.838 1.00 88.62 180 HIS A N 1
ATOM 1473 C CA . HIS A 1 180 ? -0.448 -24.134 -6.044 1.00 88.62 180 HIS A CA 1
ATOM 1474 C C . HIS A 1 180 ? -0.926 -22.687 -5.813 1.00 88.62 180 HIS A C 1
ATOM 1476 O O . HIS A 1 180 ? -1.179 -21.948 -6.770 1.00 88.62 180 HIS A O 1
ATOM 1482 N N . ASN A 1 181 ? -1.050 -22.236 -4.559 1.00 87.25 181 ASN A N 1
ATOM 1483 C CA . ASN A 1 181 ? -1.370 -20.844 -4.264 1.00 87.25 181 ASN A CA 1
ATOM 1484 C C . ASN A 1 181 ? -0.140 -19.936 -4.312 1.00 87.25 181 ASN A C 1
ATOM 1486 O O . ASN A 1 181 ? -0.318 -18.720 -4.314 1.00 87.25 181 ASN A O 1
ATOM 1490 N N . LEU A 1 182 ? 1.084 -20.455 -4.384 1.00 92.50 182 LEU A N 1
ATOM 1491 C CA . LEU A 1 182 ? 2.281 -19.631 -4.540 1.00 92.50 182 LEU A CA 1
ATOM 1492 C C . LEU A 1 182 ? 2.787 -19.667 -5.992 1.00 92.50 182 LEU A C 1
ATOM 1494 O O . LEU A 1 182 ? 2.772 -20.724 -6.621 1.00 92.50 182 LEU A O 1
ATOM 1498 N N . PRO A 1 183 ? 3.216 -18.524 -6.559 1.00 90.25 183 PRO A N 1
ATOM 1499 C CA . PRO A 1 183 ? 3.844 -18.508 -7.878 1.00 90.25 183 PRO A CA 1
ATOM 1500 C C . PRO A 1 183 ? 5.126 -19.353 -7.878 1.00 90.25 183 PRO A C 1
ATOM 1502 O O . PRO A 1 183 ? 5.946 -19.245 -6.971 1.00 90.25 183 PRO A O 1
ATOM 1505 N N . LYS A 1 184 ? 5.290 -20.181 -8.915 1.00 92.75 184 LYS A N 1
ATOM 1506 C CA . LYS A 1 184 ? 6.422 -21.115 -9.082 1.00 92.75 184 LYS A CA 1
ATOM 1507 C C . LYS A 1 184 ? 7.447 -20.668 -10.116 1.00 92.75 184 LYS A C 1
ATOM 1509 O O . LYS A 1 184 ? 8.359 -21.415 -10.449 1.00 92.75 184 LYS A O 1
ATOM 1514 N N . THR A 1 185 ? 7.279 -19.458 -10.634 1.00 92.50 185 THR A N 1
ATOM 1515 C CA . THR A 1 185 ? 8.177 -18.861 -11.614 1.00 92.50 185 THR A CA 1
ATOM 1516 C C . THR A 1 185 ? 8.696 -17.538 -11.088 1.00 92.50 185 THR A C 1
ATOM 1518 O O . THR A 1 185 ? 7.995 -16.821 -10.366 1.00 92.50 185 THR A O 1
ATOM 1521 N N . PHE A 1 186 ? 9.909 -17.202 -11.514 1.00 90.12 186 PHE A N 1
ATOM 1522 C CA . PHE A 1 186 ? 10.551 -15.931 -11.218 1.00 90.12 186 PHE A CA 1
ATOM 1523 C C . PHE A 1 186 ? 9.648 -14.745 -11.589 1.00 90.12 186 PHE A C 1
ATOM 1525 O O . PHE A 1 186 ? 9.296 -13.937 -10.735 1.00 90.12 186 PHE A O 1
ATOM 1532 N N . GLU A 1 187 ? 9.145 -14.723 -12.828 1.00 76.44 187 GLU A N 1
ATOM 1533 C CA . GLU A 1 187 ? 8.205 -13.704 -13.315 1.00 76.44 187 GLU A CA 1
ATOM 1534 C C . GLU A 1 187 ? 6.913 -13.626 -12.492 1.00 76.44 187 GLU A C 1
ATOM 1536 O O . GLU A 1 187 ? 6.350 -12.550 -12.285 1.00 76.44 187 GLU A O 1
ATOM 1541 N N . GLY A 1 188 ? 6.430 -14.768 -11.996 1.00 82.38 188 GLY A N 1
ATOM 1542 C CA . GLY A 1 188 ? 5.266 -14.824 -11.123 1.00 82.38 188 GLY A CA 1
ATOM 1543 C C . GLY A 1 188 ? 5.501 -14.080 -9.811 1.00 82.38 188 GLY A C 1
ATOM 1544 O O . GLY A 1 188 ? 4.655 -13.283 -9.416 1.00 82.38 188 GLY A O 1
ATOM 1545 N N . ILE A 1 189 ? 6.647 -14.299 -9.161 1.00 89.06 189 ILE A N 1
ATOM 1546 C CA . ILE A 1 189 ? 7.023 -13.627 -7.906 1.00 89.06 189 ILE A CA 1
ATOM 1547 C C . ILE A 1 189 ? 7.347 -12.155 -8.157 1.00 89.06 189 ILE A C 1
ATOM 1549 O O . ILE A 1 189 ? 6.820 -11.290 -7.455 1.00 89.06 189 ILE A O 1
ATOM 1553 N N . LYS A 1 190 ? 8.135 -11.865 -9.197 1.00 83.19 190 LYS A N 1
ATOM 1554 C CA . LYS A 1 190 ? 8.527 -10.515 -9.619 1.00 83.19 190 LYS A CA 1
ATOM 1555 C C . LYS A 1 190 ? 7.315 -9.599 -9.794 1.00 83.19 190 LYS A C 1
ATOM 1557 O O . LYS A 1 190 ? 7.302 -8.485 -9.273 1.00 83.19 190 LYS A O 1
ATOM 1562 N N . LYS A 1 191 ? 6.231 -10.102 -10.400 1.00 75.94 191 LYS A N 1
ATOM 1563 C CA . LYS A 1 191 ? 4.947 -9.383 -10.496 1.00 75.94 191 LYS A CA 1
ATOM 1564 C C . LYS A 1 191 ? 4.372 -8.974 -9.138 1.00 75.94 191 LYS A C 1
ATOM 1566 O O . LYS A 1 191 ? 3.839 -7.875 -9.036 1.00 75.94 191 LYS A O 1
ATOM 1571 N N . TYR A 1 192 ? 4.456 -9.810 -8.100 1.00 84.62 192 TYR A N 1
ATOM 1572 C CA . TYR A 1 192 ? 3.974 -9.429 -6.766 1.00 84.62 192 TYR A CA 1
ATOM 1573 C C . TYR A 1 192 ? 4.868 -8.392 -6.100 1.00 84.62 192 TYR A C 1
ATOM 1575 O O . TYR A 1 192 ? 4.338 -7.486 -5.460 1.00 84.62 192 TYR A O 1
ATOM 1583 N N . PHE A 1 193 ? 6.189 -8.507 -6.258 1.00 83.62 193 PHE A N 1
ATOM 1584 C CA . PHE A 1 193 ? 7.119 -7.517 -5.724 1.00 83.62 193 PHE A CA 1
ATOM 1585 C C . PHE A 1 193 ? 6.834 -6.140 -6.323 1.00 83.62 193 PHE A C 1
ATOM 1587 O O . PHE A 1 193 ? 6.514 -5.222 -5.578 1.00 83.62 193 PHE A O 1
ATOM 1594 N N . TYR A 1 194 ? 6.792 -6.009 -7.648 1.00 71.56 194 TYR A N 1
ATOM 1595 C CA . TYR A 1 194 ? 6.477 -4.718 -8.272 1.00 71.56 194 TYR 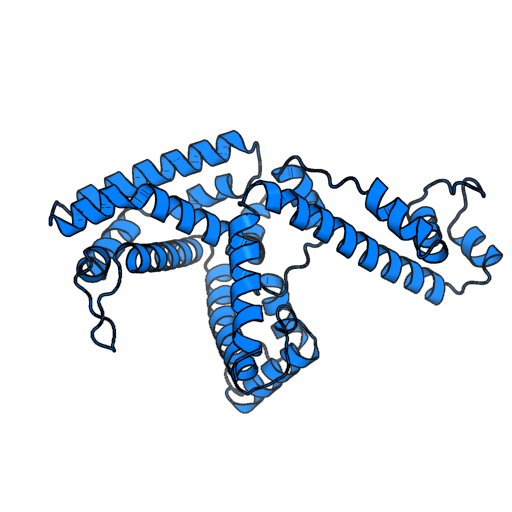A CA 1
ATOM 1596 C C . TYR A 1 194 ? 5.055 -4.228 -8.007 1.00 71.56 194 TYR A C 1
ATOM 1598 O O . TYR A 1 194 ? 4.822 -3.025 -7.964 1.00 71.56 194 TYR A O 1
ATOM 1606 N N . ARG A 1 195 ? 4.090 -5.139 -7.831 1.00 67.00 195 ARG A N 1
ATOM 1607 C CA . ARG A 1 195 ? 2.696 -4.747 -7.602 1.00 67.00 195 ARG A CA 1
ATOM 1608 C C . ARG A 1 195 ? 2.402 -4.335 -6.161 1.00 67.00 195 ARG A C 1
ATOM 1610 O O . ARG A 1 195 ? 1.496 -3.536 -5.958 1.00 67.00 195 ARG A O 1
ATOM 1617 N N . TYR A 1 196 ? 3.085 -4.906 -5.170 1.00 74.50 196 TYR A N 1
ATOM 1618 C CA . TYR A 1 196 ? 2.671 -4.791 -3.766 1.00 74.50 196 TYR A CA 1
ATOM 1619 C C . TYR A 1 196 ? 3.801 -4.534 -2.764 1.00 74.50 196 TYR A C 1
ATOM 1621 O O . TYR A 1 196 ? 3.519 -4.354 -1.574 1.00 74.50 196 TYR A O 1
ATOM 1629 N N . CYS A 1 197 ? 5.065 -4.591 -3.181 1.00 75.00 197 CYS A N 1
ATOM 1630 C CA . CYS A 1 197 ? 6.187 -4.314 -2.298 1.00 75.00 197 CYS A CA 1
ATOM 1631 C C . CYS A 1 197 ? 6.454 -2.815 -2.267 1.00 75.00 197 CYS A C 1
ATOM 1633 O O . CYS A 1 197 ? 6.798 -2.222 -3.285 1.00 75.00 197 CYS A O 1
ATOM 1635 N N . ASP A 1 198 ? 6.330 -2.238 -1.074 1.00 64.44 198 ASP A N 1
ATOM 1636 C CA . ASP A 1 198 ? 6.564 -0.816 -0.808 1.00 64.44 198 ASP A CA 1
ATOM 1637 C C . ASP A 1 198 ? 7.966 -0.368 -1.277 1.00 64.44 198 ASP A C 1
ATOM 1639 O O . ASP A 1 198 ? 8.141 0.759 -1.733 1.00 64.44 198 ASP A O 1
ATOM 1643 N N . ASP A 1 199 ? 8.933 -1.289 -1.231 1.00 65.31 199 ASP A N 1
ATOM 1644 C CA . ASP A 1 199 ? 10.334 -1.078 -1.608 1.00 65.31 199 ASP A CA 1
ATOM 1645 C C . ASP A 1 199 ? 10.555 -1.130 -3.132 1.00 65.31 199 ASP A C 1
ATOM 1647 O O . ASP A 1 199 ? 11.562 -0.633 -3.626 1.00 65.31 199 ASP A O 1
ATOM 1651 N N . CYS A 1 200 ? 9.622 -1.731 -3.885 1.00 64.50 200 CYS A N 1
ATOM 1652 C CA . CYS A 1 200 ? 9.780 -2.041 -5.317 1.00 64.50 200 CYS A CA 1
ATOM 1653 C C . CYS A 1 200 ? 9.035 -1.091 -6.238 1.00 64.50 200 CYS A C 1
ATOM 1655 O O . CYS A 1 200 ? 8.910 -1.356 -7.437 1.00 64.50 200 CYS A O 1
ATOM 1657 N N . GLY A 1 201 ? 8.518 0.003 -5.688 1.00 53.91 201 GLY A N 1
ATOM 1658 C CA . GLY A 1 201 ? 7.779 0.987 -6.450 1.00 53.91 201 GLY A CA 1
ATOM 1659 C C . GLY A 1 201 ? 8.675 1.685 -7.466 1.00 53.91 201 GLY A C 1
ATOM 1660 O O . GLY A 1 201 ? 9.370 2.638 -7.130 1.00 53.91 201 GLY A O 1
ATOM 1661 N N . TYR A 1 202 ? 8.568 1.294 -8.734 1.00 49.09 202 TYR A N 1
ATOM 1662 C CA . TYR A 1 202 ? 8.789 2.242 -9.813 1.00 49.09 202 TYR A CA 1
ATOM 1663 C C . TYR A 1 202 ? 7.473 2.460 -10.549 1.00 49.09 202 TYR A C 1
ATOM 1665 O O . TYR A 1 202 ? 7.014 1.532 -11.219 1.00 49.09 202 TYR A O 1
ATOM 1673 N N . PRO A 1 203 ? 6.888 3.668 -10.505 1.00 47.69 203 PRO A N 1
ATOM 1674 C CA . PRO A 1 203 ? 5.705 3.944 -11.292 1.00 47.69 203 PRO A CA 1
ATOM 1675 C C . PRO A 1 203 ? 6.064 3.846 -12.782 1.00 47.69 203 PRO A C 1
ATOM 1677 O O . PRO A 1 203 ? 7.110 4.337 -13.227 1.00 47.69 203 PRO A O 1
ATOM 1680 N N . SER A 1 204 ? 5.260 3.129 -13.555 1.00 46.41 204 SER A N 1
ATOM 1681 C CA . SER A 1 204 ? 5.296 3.108 -15.015 1.00 46.41 204 SER A CA 1
ATOM 1682 C C . SER A 1 204 ? 5.101 4.522 -15.580 1.00 46.41 204 SER A C 1
ATOM 1684 O O . SER A 1 204 ? 4.624 5.418 -14.888 1.00 46.41 204 SER A O 1
ATOM 1686 N N . ALA A 1 205 ? 5.448 4.755 -16.849 1.00 41.94 205 ALA A N 1
ATOM 1687 C CA . ALA A 1 205 ? 5.250 6.066 -17.485 1.00 41.94 205 ALA A CA 1
ATOM 1688 C C . ALA A 1 205 ? 3.782 6.539 -17.423 1.00 41.94 205 ALA A C 1
ATOM 1690 O O . ALA A 1 205 ? 3.512 7.728 -17.279 1.00 41.94 205 ALA A O 1
ATOM 1691 N N . GLN A 1 206 ? 2.837 5.597 -17.458 1.00 43.22 206 GLN A N 1
ATOM 1692 C CA . GLN A 1 206 ? 1.413 5.866 -17.281 1.00 43.22 206 GLN A CA 1
ATOM 1693 C C . GLN A 1 206 ? 1.073 6.256 -15.835 1.00 43.22 206 GLN A C 1
ATOM 1695 O O . GLN A 1 206 ? 0.274 7.157 -15.618 1.00 43.22 206 GLN A O 1
ATOM 1700 N N . GLU A 1 207 ? 1.729 5.644 -14.852 1.00 44.88 207 GLU A N 1
ATOM 1701 C CA . GLU A 1 207 ? 1.549 5.937 -13.425 1.00 44.88 207 GLU A CA 1
ATOM 1702 C C . GLU A 1 207 ? 2.209 7.253 -13.013 1.00 44.88 207 GLU A C 1
ATOM 1704 O O . GLU A 1 207 ? 1.683 7.953 -12.154 1.00 44.88 207 GLU A O 1
ATOM 1709 N N . VAL A 1 208 ? 3.314 7.637 -13.660 1.00 48.22 208 VAL A N 1
ATOM 1710 C CA . VAL A 1 208 ? 3.866 8.996 -13.574 1.00 48.22 208 VAL A CA 1
ATOM 1711 C C . VAL A 1 208 ? 2.872 9.988 -14.179 1.00 48.22 208 VAL A C 1
ATOM 1713 O O . VAL A 1 208 ? 2.574 10.991 -13.543 1.00 48.22 208 VAL A O 1
ATOM 1716 N N . GLY A 1 209 ? 2.283 9.678 -15.339 1.00 47.34 209 GLY A N 1
ATOM 1717 C CA . GLY A 1 209 ? 1.226 10.494 -15.947 1.00 47.34 209 GLY A CA 1
ATOM 1718 C C . GLY A 1 209 ? -0.016 10.657 -15.058 1.00 47.34 209 GLY A C 1
ATOM 1719 O O . GLY A 1 209 ? -0.546 11.759 -14.936 1.00 47.34 209 GLY A O 1
ATOM 1720 N N . TRP A 1 210 ? -0.451 9.596 -14.374 1.00 47.81 210 TRP A N 1
ATOM 1721 C CA . TRP A 1 210 ? -1.548 9.658 -13.404 1.00 47.81 210 TRP A CA 1
ATOM 1722 C C . TRP A 1 210 ? -1.164 10.414 -12.140 1.00 47.81 210 TRP A C 1
ATOM 1724 O O . TRP A 1 210 ? -1.927 11.257 -11.691 1.00 47.81 210 TRP A O 1
ATOM 1734 N N . LEU A 1 211 ? 0.048 10.218 -11.618 1.00 45.06 211 LEU A N 1
ATOM 1735 C CA . LEU A 1 211 ? 0.545 11.005 -10.492 1.00 45.06 211 LEU A CA 1
ATOM 1736 C C . LEU A 1 211 ? 0.587 12.503 -10.840 1.00 45.06 211 LEU A C 1
ATOM 1738 O O . LEU A 1 211 ? 0.215 13.323 -10.006 1.00 45.06 211 LEU A O 1
ATOM 1742 N N . MET A 1 212 ? 0.985 12.857 -12.067 1.00 52.81 212 MET A N 1
ATOM 1743 C CA . MET A 1 212 ? 0.984 14.235 -12.576 1.00 52.81 212 MET A CA 1
ATOM 1744 C C . MET A 1 212 ? -0.430 14.816 -12.681 1.00 52.81 212 MET A C 1
ATOM 1746 O O . MET A 1 212 ? -0.651 15.962 -12.291 1.00 52.81 212 MET A O 1
ATOM 1750 N N . SER A 1 213 ? -1.386 14.016 -13.159 1.00 46.56 213 SER A N 1
ATOM 1751 C CA . SER A 1 213 ? -2.805 14.384 -13.237 1.00 46.56 213 SER A CA 1
ATOM 1752 C C . SER A 1 213 ? -3.435 14.567 -11.849 1.00 46.56 213 SER A C 1
ATOM 1754 O O . SER A 1 213 ? -4.121 15.557 -11.610 1.00 46.56 213 SER A O 1
ATOM 1756 N N . ASP A 1 214 ? -3.158 13.652 -10.918 1.00 41.59 214 ASP A N 1
ATOM 1757 C CA . ASP A 1 214 ? -3.809 13.571 -9.602 1.00 41.59 214 ASP A CA 1
ATOM 1758 C C . ASP A 1 214 ? -3.242 14.559 -8.580 1.00 41.59 214 ASP A C 1
ATOM 1760 O O . ASP A 1 214 ? -3.935 14.982 -7.657 1.00 41.59 214 ASP A O 1
ATOM 1764 N N . THR A 1 215 ? -1.964 14.916 -8.705 1.00 43.16 215 THR A N 1
ATOM 1765 C CA . THR A 1 215 ? -1.313 15.871 -7.791 1.00 43.16 215 THR A CA 1
ATOM 1766 C C . THR A 1 215 ? -1.272 17.290 -8.353 1.00 43.16 215 THR A C 1
ATOM 1768 O O . THR A 1 215 ? -0.882 18.214 -7.643 1.00 43.16 215 THR A O 1
ATOM 1771 N N . GLY A 1 216 ? -1.638 17.474 -9.630 1.00 43.44 216 GLY A N 1
ATOM 1772 C CA . GLY A 1 216 ? -1.423 18.720 -10.371 1.00 43.44 216 GLY A CA 1
ATOM 1773 C C . GLY A 1 216 ? 0.058 19.074 -10.557 1.00 43.44 216 GLY A C 1
ATOM 1774 O O . GLY A 1 216 ? 0.379 20.167 -11.020 1.00 43.44 216 GLY A O 1
ATOM 1775 N N . TYR A 1 217 ? 0.965 18.172 -10.173 1.00 48.00 217 TYR A N 1
ATOM 1776 C CA . TYR A 1 217 ? 2.400 18.376 -10.205 1.00 48.00 217 TYR A CA 1
ATOM 1777 C C . TYR A 1 217 ? 2.980 17.697 -11.442 1.00 48.00 217 TYR A C 1
ATOM 1779 O O . TYR A 1 217 ? 3.219 16.491 -11.452 1.00 48.00 217 TYR A O 1
ATOM 1787 N N . ALA A 1 218 ? 3.236 18.481 -12.487 1.00 54.66 218 ALA A N 1
ATOM 1788 C CA . ALA A 1 218 ? 4.151 18.071 -13.538 1.00 54.66 218 ALA A CA 1
ATOM 1789 C C . ALA A 1 218 ? 5.582 18.287 -13.010 1.00 54.66 218 ALA A C 1
ATOM 1791 O O . ALA A 1 218 ? 5.966 19.445 -12.819 1.00 54.66 218 ALA A O 1
ATOM 1792 N N . PRO A 1 219 ? 6.372 17.235 -12.711 1.00 55.59 219 PRO A N 1
ATOM 1793 C CA . PRO A 1 219 ? 7.795 17.427 -12.491 1.00 55.59 219 PRO A CA 1
ATOM 1794 C C . PRO A 1 219 ? 8.335 18.110 -13.739 1.00 55.59 219 PRO A C 1
ATOM 1796 O O . PRO A 1 219 ? 8.039 17.680 -14.857 1.00 55.59 219 PRO A O 1
ATOM 1799 N N . ASP A 1 220 ? 9.065 19.201 -13.539 1.00 60.25 220 ASP A N 1
ATOM 1800 C CA . ASP A 1 220 ? 9.696 19.908 -14.636 1.00 60.25 220 ASP A CA 1
ATOM 1801 C C . ASP A 1 220 ? 10.751 18.977 -15.239 1.00 60.25 220 ASP A C 1
ATOM 1803 O O . ASP A 1 220 ? 11.879 18.867 -14.756 1.00 60.25 220 ASP A O 1
ATOM 1807 N N . ALA A 1 221 ? 10.337 18.219 -16.255 1.00 63.28 221 ALA A N 1
ATOM 1808 C CA . ALA A 1 221 ? 11.197 17.277 -16.947 1.00 63.28 221 ALA A CA 1
ATOM 1809 C C . ALA A 1 221 ? 12.375 18.008 -17.598 1.00 63.28 221 ALA A C 1
ATOM 1811 O O . ALA A 1 221 ? 13.391 17.370 -17.850 1.00 63.28 221 ALA A O 1
ATOM 1812 N N . THR A 1 222 ? 12.268 19.327 -17.797 1.00 67.25 222 THR A N 1
ATOM 1813 C CA . THR A 1 222 ? 13.337 20.188 -18.301 1.00 67.25 222 THR A CA 1
ATOM 1814 C C . THR A 1 222 ? 14.577 20.093 -17.425 1.00 67.25 222 THR A C 1
ATOM 1816 O O . THR A 1 222 ? 15.652 19.860 -17.952 1.00 67.25 222 THR A O 1
ATOM 1819 N N . GLU A 1 223 ? 14.454 20.132 -16.093 1.00 73.12 223 GLU A N 1
ATOM 1820 C CA . GLU A 1 223 ? 15.624 20.052 -15.203 1.00 73.12 223 GLU A CA 1
ATOM 1821 C C . GLU A 1 223 ? 16.309 18.676 -15.283 1.00 73.12 223 GLU A C 1
ATOM 1823 O O . GLU A 1 223 ? 17.536 18.567 -15.273 1.00 73.12 223 GLU A O 1
ATOM 1828 N N . CYS A 1 224 ? 15.520 17.608 -15.427 1.00 80.75 224 CYS A N 1
ATOM 1829 C CA . CYS A 1 224 ? 16.043 16.253 -15.586 1.00 80.75 224 CYS A CA 1
ATOM 1830 C C . CYS A 1 224 ? 16.667 16.009 -16.959 1.00 80.75 224 CYS A C 1
ATOM 1832 O O . CYS A 1 224 ? 17.693 15.332 -17.054 1.00 80.75 224 CYS A O 1
ATOM 1834 N N . VAL A 1 225 ? 16.068 16.565 -18.010 1.00 77.50 225 VAL A N 1
ATOM 1835 C CA . VAL A 1 225 ? 16.606 16.538 -19.369 1.00 77.50 225 VAL A CA 1
ATOM 1836 C C . VAL A 1 225 ? 17.884 17.365 -19.435 1.00 77.50 225 VAL A C 1
ATOM 1838 O O . VAL A 1 225 ? 18.881 16.847 -19.918 1.00 77.50 225 VAL A O 1
ATOM 1841 N N . ASP A 1 226 ? 17.919 18.564 -18.856 1.00 77.19 226 ASP A N 1
ATOM 1842 C CA . ASP A 1 226 ? 19.112 19.411 -18.763 1.00 77.19 226 ASP A CA 1
ATOM 1843 C C . ASP A 1 226 ? 20.232 18.723 -17.981 1.00 77.19 226 ASP A C 1
ATOM 1845 O O . ASP A 1 226 ? 21.398 18.751 -18.381 1.00 77.19 226 ASP A O 1
ATOM 1849 N N . HIS A 1 227 ? 19.896 18.069 -16.868 1.00 80.88 227 HIS A N 1
ATOM 1850 C CA . HIS A 1 227 ? 20.865 17.309 -16.091 1.00 80.88 227 HIS A CA 1
ATOM 1851 C C . HIS A 1 227 ? 21.419 16.122 -16.892 1.00 80.88 227 HIS A C 1
ATOM 1853 O O . HIS A 1 227 ? 22.629 15.879 -16.863 1.00 80.88 227 HIS A O 1
ATOM 1859 N N . LEU A 1 228 ? 20.564 15.384 -17.611 1.00 86.06 228 LEU A N 1
ATOM 1860 C CA . LEU A 1 228 ? 21.011 14.304 -18.493 1.00 86.06 228 LEU A CA 1
ATOM 1861 C C . LEU A 1 228 ? 21.884 14.858 -19.626 1.00 86.06 228 LEU A C 1
ATOM 1863 O O . LEU A 1 228 ? 22.950 14.313 -19.881 1.00 86.06 228 LEU A O 1
ATOM 1867 N N . TYR A 1 229 ? 21.485 15.972 -20.236 1.00 85.00 229 TYR A N 1
ATOM 1868 C CA . TYR A 1 229 ? 22.200 16.627 -21.329 1.00 85.00 229 TYR A CA 1
ATOM 1869 C C . TYR A 1 229 ? 23.600 17.095 -20.908 1.00 85.00 229 TYR A C 1
ATOM 1871 O O . TYR A 1 229 ? 24.560 16.923 -21.650 1.00 85.00 229 TYR A O 1
ATOM 1879 N N . ARG A 1 230 ? 23.756 17.626 -19.686 1.00 85.81 230 ARG A N 1
ATOM 1880 C CA . ARG A 1 230 ? 25.061 18.066 -19.157 1.00 85.81 230 ARG A CA 1
ATOM 1881 C C . ARG A 1 230 ? 25.999 16.919 -18.789 1.00 85.81 230 ARG A C 1
ATOM 1883 O O . ARG A 1 230 ? 27.210 17.093 -18.873 1.00 85.81 230 ARG A O 1
ATOM 1890 N N . ARG A 1 231 ? 25.469 15.789 -18.308 1.00 90.94 231 ARG A N 1
ATOM 1891 C CA . ARG A 1 231 ? 26.298 14.669 -17.825 1.00 90.94 231 ARG A CA 1
ATOM 1892 C C . ARG A 1 231 ? 26.565 13.614 -18.886 1.00 90.94 231 ARG A C 1
ATOM 1894 O O . ARG A 1 231 ? 27.654 13.056 -18.923 1.00 90.94 231 ARG A O 1
ATOM 1901 N N . GLU A 1 232 ? 25.558 13.309 -19.691 1.00 94.12 232 GLU A N 1
ATOM 1902 C CA . GLU A 1 232 ? 25.545 12.200 -20.643 1.00 94.12 232 GLU A CA 1
ATOM 1903 C C . GLU A 1 232 ? 24.856 12.660 -21.944 1.00 94.12 232 GLU A C 1
ATOM 1905 O O . GLU A 1 232 ? 23.772 12.168 -22.279 1.00 94.12 232 GLU A O 1
ATOM 1910 N N . PRO A 1 233 ? 25.463 13.617 -22.679 1.00 91.25 233 PRO A N 1
ATOM 1911 C CA . PRO A 1 233 ? 24.850 14.251 -23.851 1.00 91.25 233 PRO A CA 1
ATOM 1912 C C . PRO A 1 233 ? 24.427 13.230 -24.911 1.00 91.25 233 PRO A C 1
ATOM 1914 O O . PRO A 1 233 ? 23.322 13.307 -25.435 1.00 91.25 233 PRO A O 1
ATOM 1917 N N . GLU A 1 234 ? 25.230 12.188 -25.127 1.00 92.69 234 GLU A N 1
ATOM 1918 C CA . GLU A 1 234 ? 24.929 11.107 -26.071 1.00 92.69 234 GLU A CA 1
ATOM 1919 C C . GLU A 1 234 ? 23.635 10.335 -25.745 1.00 92.69 234 GLU A C 1
ATOM 1921 O O . GLU A 1 234 ? 22.969 9.805 -26.636 1.00 92.69 234 GLU A O 1
ATOM 1926 N N . LEU A 1 235 ? 23.273 10.233 -24.461 1.00 92.38 235 LEU A N 1
ATOM 1927 C CA . LEU A 1 235 ? 22.027 9.596 -24.034 1.00 92.38 235 LEU A CA 1
ATOM 1928 C C . LEU A 1 235 ? 20.844 10.551 -24.208 1.00 92.38 235 LEU A C 1
ATOM 1930 O O . LEU A 1 235 ? 19.777 10.133 -24.665 1.00 92.38 235 LEU A O 1
ATOM 1934 N N . ALA A 1 236 ? 21.044 11.824 -23.860 1.00 86.75 236 ALA A N 1
ATOM 1935 C CA . ALA A 1 236 ? 20.040 12.871 -24.005 1.00 86.75 236 ALA A CA 1
ATOM 1936 C C . ALA A 1 236 ? 19.653 13.078 -25.477 1.00 86.75 236 ALA A C 1
ATOM 1938 O O . ALA A 1 236 ? 18.473 13.060 -25.817 1.00 86.75 236 ALA A O 1
ATOM 1939 N N . GLU A 1 237 ? 20.635 13.181 -26.367 1.00 89.69 237 GLU A N 1
ATOM 1940 C CA . GLU A 1 237 ? 20.407 13.329 -27.803 1.00 89.69 237 GLU A CA 1
ATOM 1941 C C . GLU A 1 237 ? 19.668 12.122 -28.389 1.00 89.69 237 GLU A C 1
ATOM 1943 O O . GLU A 1 237 ? 18.685 12.290 -29.113 1.00 89.69 237 GLU A O 1
ATOM 1948 N N . ALA A 1 238 ? 20.063 10.897 -28.019 1.00 88.31 238 ALA A N 1
ATOM 1949 C CA . ALA A 1 238 ? 19.415 9.684 -28.510 1.00 88.31 238 ALA A CA 1
ATOM 1950 C C . ALA A 1 238 ? 17.922 9.618 -28.137 1.00 88.31 238 ALA A C 1
ATOM 1952 O O . ALA A 1 238 ? 17.091 9.221 -28.962 1.00 88.31 238 ALA A O 1
ATOM 1953 N N . VAL A 1 239 ? 17.556 10.017 -26.910 1.00 86.69 239 VAL A N 1
ATOM 1954 C CA . VAL A 1 239 ? 16.147 10.060 -26.488 1.00 86.69 239 VAL A CA 1
ATOM 1955 C C . VAL A 1 239 ? 15.394 11.245 -27.103 1.00 86.69 239 VAL A C 1
ATOM 1957 O O . VAL A 1 239 ? 14.243 11.076 -27.503 1.00 86.69 239 VAL A O 1
ATOM 1960 N N . MET A 1 240 ? 16.036 12.406 -27.267 1.00 83.12 240 MET A N 1
ATOM 1961 C CA . MET A 1 240 ? 15.442 13.575 -27.926 1.00 83.12 240 MET A CA 1
ATOM 1962 C C . MET A 1 240 ? 15.102 13.283 -29.391 1.00 83.12 240 MET A C 1
ATOM 1964 O O . MET A 1 240 ? 13.962 13.504 -29.800 1.00 83.12 240 MET A O 1
ATOM 1968 N N . VAL A 1 241 ? 16.032 12.690 -30.145 1.00 85.25 241 VAL A N 1
ATOM 1969 C CA . VAL A 1 241 ? 15.813 12.263 -31.537 1.00 85.25 241 VAL A CA 1
ATOM 1970 C C . VAL A 1 241 ? 14.703 11.219 -31.621 1.00 85.25 241 VAL A C 1
ATOM 1972 O O . VAL A 1 241 ? 13.823 11.308 -32.477 1.00 85.25 241 VAL A O 1
ATOM 1975 N N . LYS A 1 242 ? 14.680 10.240 -30.704 1.00 85.56 242 LYS A N 1
ATOM 1976 C CA . LYS A 1 242 ? 13.622 9.219 -30.678 1.00 85.56 242 LYS A CA 1
ATOM 1977 C C . LYS A 1 242 ? 12.228 9.818 -30.467 1.00 85.56 242 LYS A C 1
ATOM 1979 O O . LYS A 1 242 ? 11.258 9.288 -31.012 1.00 85.56 242 LYS A O 1
ATOM 1984 N N . CYS A 1 243 ? 12.141 10.880 -29.676 1.00 77.44 243 CYS A N 1
ATOM 1985 C CA . CYS A 1 243 ? 10.905 11.596 -29.380 1.00 77.44 243 CYS A CA 1
ATOM 1986 C C . CYS A 1 243 ? 10.588 12.714 -30.392 1.00 77.44 243 CYS A C 1
ATOM 1988 O O . CYS A 1 243 ? 9.545 13.348 -30.265 1.00 77.44 243 CYS A O 1
ATOM 1990 N N . GLY A 1 244 ? 11.444 12.941 -31.396 1.00 77.38 244 GLY A N 1
ATOM 1991 C CA . GLY A 1 244 ? 11.231 13.941 -32.446 1.00 77.38 244 GLY A CA 1
ATOM 1992 C C . GLY A 1 244 ? 11.548 15.384 -32.038 1.00 77.38 244 GLY A C 1
ATOM 1993 O O . GLY A 1 244 ? 11.046 16.313 -32.668 1.00 77.38 244 GLY A O 1
ATOM 1994 N N . TYR A 1 245 ? 12.354 15.593 -30.994 1.00 78.50 245 TYR A N 1
ATOM 1995 C CA . TYR A 1 245 ? 12.795 16.927 -30.581 1.00 78.50 245 TYR A CA 1
ATOM 1996 C C . TYR A 1 245 ? 13.949 17.449 -31.445 1.00 78.50 245 TYR A C 1
ATOM 1998 O O . TYR A 1 245 ? 14.766 16.686 -31.958 1.00 78.50 245 TYR A O 1
ATOM 2006 N N . VAL A 1 246 ? 14.023 18.776 -31.571 1.00 80.12 246 VAL A N 1
ATOM 2007 C CA . VAL A 1 246 ? 15.123 19.482 -32.241 1.00 80.12 246 VAL A CA 1
ATOM 2008 C C . VAL A 1 246 ? 16.332 19.505 -31.311 1.00 80.12 246 VAL A C 1
ATOM 2010 O O . VAL A 1 246 ? 16.223 19.933 -30.161 1.00 80.12 246 VAL A O 1
ATOM 2013 N N . LEU A 1 247 ? 17.479 19.048 -31.806 1.00 76.56 247 LEU A N 1
ATOM 2014 C CA . LEU A 1 247 ? 18.724 19.092 -31.052 1.00 76.56 247 LEU A CA 1
ATOM 2015 C C . LEU A 1 247 ? 19.301 20.521 -31.071 1.00 76.56 247 LEU A C 1
ATOM 2017 O O . LEU A 1 247 ? 19.303 21.147 -32.136 1.00 76.56 247 LEU A O 1
ATOM 2021 N N . PRO A 1 248 ? 19.834 21.035 -29.943 1.00 68.94 248 PRO A N 1
ATOM 2022 C CA . PRO A 1 248 ? 20.298 22.423 -29.831 1.00 68.94 248 PRO A CA 1
ATOM 2023 C C . PRO A 1 248 ? 21.342 22.850 -30.874 1.00 68.94 248 PRO A C 1
ATOM 2025 O O . PRO A 1 248 ? 21.382 24.020 -31.240 1.00 68.94 248 PRO A O 1
ATOM 2028 N N . ASN A 1 249 ? 22.158 21.910 -31.367 1.00 70.88 249 ASN A N 1
ATOM 2029 C CA . ASN A 1 249 ? 23.304 22.203 -32.237 1.00 70.88 249 ASN A CA 1
ATOM 2030 C C . ASN A 1 249 ? 23.202 21.611 -33.652 1.00 70.88 249 ASN A C 1
ATOM 2032 O O . ASN A 1 249 ? 24.004 21.962 -34.512 1.00 70.88 249 ASN A O 1
ATOM 2036 N N . THR A 1 250 ? 22.249 20.712 -33.902 1.00 69.81 250 THR A N 1
ATOM 2037 C CA . THR A 1 250 ? 22.174 19.937 -35.156 1.00 69.81 250 THR A CA 1
ATOM 2038 C C . THR A 1 250 ? 20.807 20.003 -35.839 1.00 69.81 250 THR A C 1
ATOM 2040 O O . THR A 1 250 ? 20.645 19.495 -36.946 1.00 69.81 250 THR A O 1
ATOM 2043 N N . GLY A 1 251 ? 19.827 20.687 -35.240 1.00 74.25 251 GLY A N 1
ATOM 2044 C CA . GLY A 1 251 ? 18.502 20.862 -35.830 1.00 74.25 251 GLY A CA 1
ATOM 2045 C C . GLY A 1 251 ? 17.616 19.620 -35.695 1.00 74.25 251 GLY A C 1
ATOM 2046 O O . GLY A 1 251 ? 17.781 18.802 -34.789 1.00 74.25 251 GLY A O 1
ATOM 2047 N N . SER A 1 252 ? 16.597 19.517 -36.554 1.00 74.56 252 SER A N 1
ATOM 2048 C CA . SER A 1 252 ? 15.721 18.341 -36.587 1.00 74.56 252 SER A CA 1
ATOM 2049 C C . SER A 1 252 ? 16.447 17.196 -37.286 1.00 74.56 252 SER A C 1
ATOM 2051 O O . SER A 1 252 ? 16.863 17.332 -38.435 1.00 74.56 252 SER A O 1
ATOM 2053 N N . MET A 1 253 ? 16.594 16.072 -36.590 1.00 85.44 253 MET A N 1
ATOM 2054 C CA . MET A 1 253 ? 17.305 14.900 -37.084 1.00 85.44 253 MET A CA 1
ATOM 2055 C C . MET A 1 253 ? 16.436 13.658 -36.906 1.00 85.44 253 MET A C 1
ATOM 2057 O O . MET A 1 253 ? 15.794 13.484 -35.870 1.00 85.44 253 MET A O 1
ATOM 2061 N N . THR A 1 254 ? 16.395 12.793 -37.919 1.00 89.19 254 THR A N 1
ATOM 2062 C CA . THR A 1 254 ? 15.703 11.503 -37.821 1.00 89.19 254 THR A CA 1
ATOM 2063 C C . THR A 1 254 ? 16.552 10.498 -37.047 1.00 89.19 254 THR A C 1
ATOM 2065 O O . THR A 1 254 ? 17.773 10.630 -36.928 1.00 89.19 254 THR A O 1
ATOM 2068 N N . ALA A 1 255 ? 15.908 9.448 -36.536 1.00 86.19 255 ALA A N 1
ATOM 2069 C CA . ALA A 1 255 ? 16.611 8.358 -35.869 1.00 86.19 255 ALA A CA 1
ATOM 2070 C C . ALA A 1 255 ? 17.586 7.622 -36.804 1.00 86.19 255 ALA A C 1
ATOM 2072 O O . ALA A 1 255 ? 18.610 7.137 -36.325 1.00 86.19 255 ALA A O 1
ATOM 2073 N N . GLU A 1 256 ? 17.295 7.522 -38.109 1.00 88.94 256 GLU A N 1
ATOM 2074 C CA . GLU A 1 256 ? 18.252 6.985 -39.083 1.00 88.94 256 GLU A CA 1
ATOM 2075 C C . GLU A 1 256 ? 19.488 7.884 -39.210 1.00 88.94 256 GLU A C 1
ATOM 2077 O O . GLU A 1 256 ? 20.598 7.403 -38.985 1.00 88.94 256 GLU A O 1
ATOM 2082 N N . ASN A 1 257 ? 19.303 9.184 -39.461 1.00 91.44 257 ASN A N 1
ATOM 2083 C CA . ASN A 1 257 ? 20.411 10.119 -39.679 1.00 91.44 257 ASN A CA 1
ATOM 2084 C C . ASN A 1 257 ? 21.324 10.213 -38.449 1.00 91.44 257 ASN A C 1
ATOM 2086 O O . ASN A 1 257 ? 22.541 10.118 -38.575 1.00 91.44 257 ASN A O 1
ATOM 2090 N N . TYR A 1 258 ? 20.739 10.298 -37.248 1.00 92.44 258 TYR A N 1
ATOM 2091 C CA . TYR A 1 258 ? 21.508 10.337 -36.001 1.00 92.44 258 TYR A CA 1
ATOM 2092 C C . TYR A 1 258 ? 22.368 9.086 -35.814 1.00 92.44 258 TYR A C 1
ATOM 2094 O O . TYR A 1 258 ? 23.507 9.163 -35.353 1.00 92.44 258 TYR A O 1
ATOM 2102 N N . ARG A 1 259 ? 21.836 7.912 -36.175 1.00 95.00 259 ARG A N 1
ATOM 2103 C CA . ARG A 1 259 ? 22.575 6.652 -36.079 1.00 95.00 259 ARG A CA 1
ATOM 2104 C C . ARG A 1 259 ? 23.715 6.578 -37.079 1.00 95.00 259 ARG A C 1
ATOM 2106 O O . ARG A 1 259 ? 24.778 6.090 -36.714 1.00 95.00 259 ARG A O 1
ATOM 2113 N N . GLU A 1 260 ? 23.493 7.018 -38.311 1.00 94.06 260 GLU A N 1
ATOM 2114 C CA . GLU A 1 260 ? 24.524 7.021 -39.350 1.00 94.06 260 GLU A CA 1
ATOM 2115 C C . GLU A 1 260 ? 25.663 7.980 -38.994 1.00 94.06 260 GLU A C 1
ATOM 2117 O O . GLU A 1 260 ? 26.827 7.577 -39.005 1.00 94.06 260 GLU A O 1
ATOM 2122 N N . GLU A 1 261 ? 25.330 9.201 -38.574 1.00 93.31 261 GLU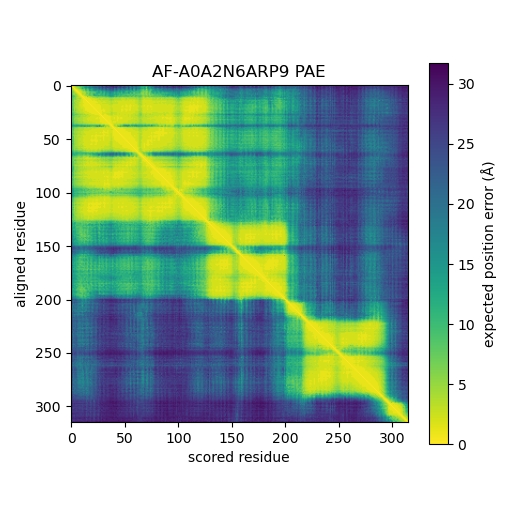 A N 1
ATOM 2123 C CA . GLU A 1 261 ? 26.300 10.231 -38.189 1.00 93.31 261 GLU A CA 1
ATOM 2124 C C . GLU A 1 261 ? 27.153 9.802 -36.985 1.00 93.31 261 GLU A C 1
ATOM 2126 O O . GLU A 1 261 ? 28.374 9.968 -36.985 1.00 93.31 261 GLU A O 1
ATOM 2131 N N . ASN A 1 262 ? 26.535 9.143 -36.001 1.00 93.56 262 ASN A N 1
ATOM 2132 C CA . ASN A 1 262 ? 27.217 8.646 -34.802 1.00 93.56 262 ASN A CA 1
ATOM 2133 C C . ASN A 1 262 ? 27.739 7.204 -34.933 1.00 93.56 262 ASN A C 1
ATOM 2135 O O . ASN A 1 262 ? 28.211 6.631 -33.950 1.00 93.56 262 ASN A O 1
ATOM 2139 N N . LYS A 1 263 ? 27.659 6.596 -36.127 1.00 96.38 263 LYS A N 1
ATOM 2140 C CA . LYS A 1 263 ? 28.095 5.213 -36.412 1.00 96.38 263 LYS A CA 1
ATOM 2141 C C . LYS A 1 263 ? 27.512 4.168 -35.446 1.00 96.38 263 LYS A C 1
ATOM 2143 O O . LYS A 1 263 ? 28.194 3.229 -35.042 1.00 96.38 263 LYS A O 1
ATOM 2148 N N . LEU A 1 264 ? 26.238 4.320 -35.087 1.00 94.69 264 LEU A N 1
ATOM 2149 C CA . LEU A 1 264 ? 25.532 3.456 -34.142 1.00 94.69 264 LEU A CA 1
ATOM 2150 C C . LEU A 1 264 ? 24.732 2.357 -34.849 1.00 94.69 264 LEU A C 1
ATOM 2152 O O . LEU A 1 264 ? 23.853 2.604 -35.690 1.00 94.69 264 LEU A O 1
ATOM 2156 N N . SER A 1 265 ? 24.915 1.117 -34.400 1.00 95.00 265 SER A N 1
ATOM 2157 C CA . SER A 1 265 ? 23.967 0.052 -34.717 1.00 95.00 265 SER A CA 1
ATOM 2158 C C . SER A 1 265 ? 22.581 0.355 -34.124 1.00 95.00 265 SER A C 1
ATOM 2160 O O . SER A 1 265 ? 22.416 1.129 -33.176 1.00 95.00 265 SER A O 1
ATOM 2162 N N . LEU A 1 266 ? 21.536 -0.284 -34.661 1.00 84.69 266 LEU A N 1
ATOM 2163 C CA . LEU A 1 266 ? 20.179 -0.149 -34.117 1.00 84.69 266 LEU A CA 1
ATOM 2164 C C . LEU A 1 266 ? 20.102 -0.635 -32.661 1.00 84.69 266 LEU A C 1
ATOM 2166 O O . LEU A 1 266 ? 19.351 -0.076 -31.860 1.00 84.69 266 LEU A O 1
ATOM 2170 N N . GLY A 1 267 ? 20.877 -1.670 -32.32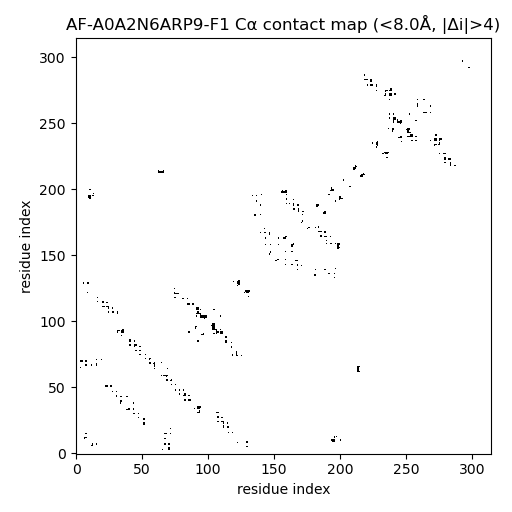3 1.00 83.00 267 GLY A N 1
ATOM 2171 C CA . GLY A 1 267 ? 20.964 -2.215 -30.970 1.00 83.00 267 GLY A CA 1
ATOM 2172 C C . GLY A 1 267 ? 21.573 -1.220 -29.986 1.00 83.00 267 GLY A C 1
ATOM 2173 O O . GLY A 1 267 ? 20.994 -0.981 -28.927 1.00 83.00 267 GLY A O 1
ATOM 2174 N N . GLU A 1 268 ? 22.686 -0.583 -30.353 1.00 88.06 268 GLU A N 1
ATOM 2175 C CA . GLU A 1 268 ? 23.342 0.436 -29.523 1.00 88.06 268 GLU A CA 1
ATOM 2176 C C . GLU A 1 268 ? 22.466 1.671 -29.340 1.00 88.06 268 GLU A C 1
ATOM 2178 O O . GLU A 1 268 ? 22.322 2.158 -28.221 1.00 88.06 268 GLU A O 1
ATOM 2183 N N . PHE A 1 269 ? 21.799 2.127 -30.401 1.00 89.31 269 PHE A N 1
ATOM 2184 C CA . PHE A 1 269 ? 20.870 3.251 -30.316 1.00 89.31 269 PHE A CA 1
ATOM 2185 C C . PHE A 1 269 ? 19.700 2.965 -29.364 1.00 89.31 269 PHE A C 1
ATOM 2187 O O . PHE A 1 269 ? 19.394 3.766 -28.481 1.00 89.31 269 PHE A O 1
ATOM 2194 N N . ARG A 1 270 ? 19.083 1.778 -29.462 1.00 76.38 270 ARG A N 1
ATOM 2195 C CA . ARG A 1 270 ? 18.030 1.346 -28.525 1.00 76.38 270 ARG A CA 1
ATOM 2196 C C . ARG A 1 270 ? 18.542 1.222 -27.093 1.00 76.38 270 ARG A C 1
ATOM 2198 O O . ARG A 1 270 ? 17.823 1.589 -26.165 1.00 76.38 270 ARG A O 1
ATOM 2205 N N . LYS A 1 271 ? 19.767 0.721 -26.908 1.00 84.19 271 LYS A N 1
ATOM 2206 C CA . LYS A 1 271 ? 20.410 0.622 -25.592 1.00 84.19 271 LYS A CA 1
ATOM 2207 C C . LYS A 1 271 ? 20.591 2.007 -24.969 1.00 84.19 271 LYS A C 1
ATOM 2209 O O . LYS A 1 271 ? 20.204 2.185 -23.818 1.00 84.19 271 LYS A O 1
ATOM 2214 N N . ARG A 1 272 ? 21.082 2.986 -25.739 1.00 89.81 272 ARG A N 1
ATOM 2215 C CA . ARG A 1 272 ? 21.226 4.383 -25.299 1.00 89.81 272 ARG A CA 1
ATOM 2216 C C . ARG A 1 272 ? 19.882 5.001 -24.916 1.00 89.81 272 ARG A C 1
ATOM 2218 O O . ARG A 1 272 ? 19.765 5.552 -23.829 1.00 89.81 272 ARG A O 1
ATOM 2225 N N . ILE A 1 273 ? 18.839 4.821 -25.734 1.00 80.50 273 ILE A N 1
ATOM 2226 C CA . ILE A 1 273 ? 17.478 5.288 -25.405 1.00 80.50 273 ILE A CA 1
ATOM 2227 C C . ILE A 1 273 ? 16.986 4.672 -24.092 1.00 80.50 273 ILE A C 1
ATOM 2229 O O . ILE A 1 273 ? 16.457 5.379 -23.239 1.00 80.50 273 ILE A O 1
ATOM 2233 N N . LYS A 1 274 ? 17.159 3.359 -23.908 1.00 72.00 274 LYS A N 1
ATOM 2234 C CA . LYS A 1 274 ? 16.727 2.675 -22.684 1.00 72.00 274 LYS A CA 1
ATOM 2235 C C . LYS A 1 274 ? 17.435 3.243 -21.448 1.00 72.00 274 LYS A C 1
ATOM 2237 O O . LYS A 1 274 ? 16.764 3.580 -20.479 1.00 72.00 274 LYS A O 1
ATOM 2242 N N . GLN A 1 275 ? 18.755 3.412 -21.518 1.00 81.81 275 GLN A N 1
ATOM 2243 C CA . GLN A 1 275 ? 19.556 3.995 -20.436 1.00 81.81 275 GLN A CA 1
ATOM 2244 C C . GLN A 1 275 ? 19.158 5.449 -20.140 1.00 81.81 275 GLN A C 1
ATOM 2246 O O . GLN A 1 275 ? 19.032 5.832 -18.978 1.00 81.81 275 GLN A O 1
ATOM 2251 N N . ALA A 1 276 ? 18.913 6.250 -21.181 1.00 81.06 276 ALA A N 1
ATOM 2252 C CA . ALA A 1 276 ? 18.433 7.622 -21.052 1.00 81.06 276 ALA A CA 1
ATOM 2253 C C . ALA A 1 276 ? 17.080 7.680 -20.330 1.00 81.06 276 ALA A C 1
ATOM 2255 O O . ALA A 1 276 ? 16.911 8.444 -19.382 1.00 81.06 276 ALA A O 1
ATOM 2256 N N . LEU A 1 277 ? 16.125 6.838 -20.738 1.00 77.56 277 LEU A N 1
ATOM 2257 C CA . LEU A 1 277 ? 14.797 6.766 -20.129 1.00 77.56 277 LEU A CA 1
ATOM 2258 C C . LEU A 1 277 ? 14.850 6.295 -18.673 1.00 77.56 277 LEU A C 1
ATOM 2260 O O . LEU A 1 277 ? 14.119 6.833 -17.846 1.00 77.56 277 LEU A O 1
ATOM 2264 N N . GLU A 1 278 ? 15.716 5.336 -18.338 1.00 75.38 278 GLU A N 1
ATOM 2265 C CA . GLU A 1 278 ? 15.939 4.901 -16.951 1.00 75.38 278 GLU A CA 1
ATOM 2266 C C . GLU A 1 278 ? 16.468 6.055 -16.084 1.00 75.38 278 GLU A C 1
ATOM 2268 O O . GLU A 1 278 ? 15.912 6.326 -15.021 1.00 75.38 278 GLU A O 1
ATOM 2273 N N . LYS A 1 279 ? 17.450 6.820 -16.573 1.00 82.25 279 LYS A N 1
ATOM 2274 C CA . LYS A 1 279 ? 18.018 7.973 -15.852 1.00 82.25 279 LYS A CA 1
ATOM 2275 C C . LYS A 1 279 ? 17.048 9.144 -15.716 1.00 82.25 279 LYS A C 1
ATOM 2277 O O . LYS A 1 279 ? 16.950 9.738 -14.642 1.00 82.25 279 LYS A O 1
ATOM 2282 N N . LEU A 1 280 ? 16.304 9.472 -16.775 1.00 77.00 280 LEU A N 1
ATOM 2283 C CA . LEU A 1 280 ? 15.254 10.493 -16.714 1.00 77.00 280 LEU A CA 1
ATOM 2284 C C . LEU A 1 280 ? 14.166 10.085 -15.727 1.00 77.00 280 LEU A C 1
ATOM 2286 O O . LEU A 1 280 ? 13.741 10.902 -14.915 1.00 77.00 280 LEU A O 1
ATOM 2290 N N . ARG A 1 281 ? 13.764 8.810 -15.744 1.00 68.50 281 ARG A N 1
ATOM 2291 C CA . ARG A 1 281 ? 12.811 8.254 -14.784 1.00 68.50 281 ARG A CA 1
ATOM 2292 C C . ARG A 1 281 ? 13.330 8.386 -13.357 1.00 68.50 281 ARG A C 1
ATOM 2294 O O . ARG A 1 281 ? 12.606 8.896 -12.511 1.00 68.50 281 ARG A O 1
ATOM 2301 N N . GLU A 1 282 ? 14.566 7.980 -13.079 1.00 74.00 282 GLU A N 1
ATOM 2302 C CA . GLU A 1 282 ? 15.172 8.140 -11.753 1.00 74.00 282 GLU A CA 1
ATOM 2303 C C . GLU A 1 282 ? 15.201 9.601 -11.299 1.00 74.00 282 GLU A C 1
ATOM 2305 O O . GLU A 1 282 ? 14.841 9.898 -10.159 1.00 74.00 282 GLU A O 1
ATOM 2310 N N . CYS A 1 283 ? 15.598 10.516 -12.183 1.00 77.88 283 CYS A N 1
ATOM 2311 C CA . CYS A 1 283 ? 15.640 11.941 -11.880 1.00 77.88 283 CYS A CA 1
ATOM 2312 C C . CYS A 1 283 ? 14.248 12.494 -11.559 1.00 77.88 283 CYS A C 1
ATOM 2314 O O . CYS A 1 283 ? 14.062 13.132 -10.523 1.00 77.88 283 CYS A O 1
ATOM 2316 N N . VAL A 1 284 ? 13.254 12.190 -12.398 1.00 70.06 284 VAL A N 1
ATOM 2317 C CA . VAL A 1 284 ? 11.866 12.623 -12.204 1.00 70.06 284 VAL A CA 1
ATOM 2318 C C . VAL A 1 284 ? 11.317 12.086 -10.885 1.00 70.06 284 VAL A C 1
ATOM 2320 O O . VAL A 1 284 ? 10.710 12.832 -10.118 1.00 70.06 284 VAL A O 1
ATOM 2323 N N . LEU A 1 285 ? 11.585 10.818 -10.568 1.00 64.75 285 LEU A N 1
ATOM 2324 C CA . LEU A 1 285 ? 11.183 10.234 -9.294 1.00 64.75 285 LEU A CA 1
ATOM 2325 C C . LEU A 1 285 ? 11.850 10.944 -8.121 1.00 64.75 285 LEU A C 1
ATOM 2327 O O . LEU A 1 285 ? 11.153 11.332 -7.186 1.00 64.75 285 LEU A O 1
ATOM 2331 N N . ARG A 1 286 ? 13.162 11.197 -8.175 1.00 68.25 286 ARG A N 1
ATOM 2332 C CA . ARG A 1 286 ? 13.853 11.974 -7.135 1.00 68.25 286 ARG A CA 1
ATOM 2333 C C . ARG A 1 286 ? 13.247 13.366 -6.974 1.00 68.25 286 ARG A C 1
ATOM 2335 O O . ARG A 1 286 ? 13.002 13.768 -5.841 1.00 68.25 286 ARG A O 1
ATOM 2342 N N . ALA A 1 287 ? 12.955 14.072 -8.064 1.00 67.75 287 ALA A N 1
ATOM 2343 C CA . ALA A 1 287 ? 12.347 15.402 -8.020 1.00 67.75 287 ALA A CA 1
ATOM 2344 C C . ALA A 1 287 ? 10.962 15.377 -7.345 1.00 67.75 287 ALA A C 1
ATOM 2346 O O . ALA A 1 287 ? 10.680 16.198 -6.467 1.00 67.75 287 ALA A O 1
ATOM 2347 N N . ILE A 1 288 ? 10.135 14.379 -7.676 1.00 60.38 288 ILE A N 1
ATOM 2348 C CA . ILE A 1 288 ? 8.837 14.132 -7.030 1.00 60.38 288 ILE A CA 1
ATOM 2349 C C . ILE A 1 288 ? 9.020 13.829 -5.534 1.00 60.38 288 ILE A C 1
ATOM 2351 O O . ILE A 1 288 ? 8.300 14.380 -4.697 1.00 60.38 288 ILE A O 1
ATOM 2355 N N . PHE A 1 289 ? 9.972 12.967 -5.168 1.00 55.53 289 PHE A N 1
ATOM 2356 C CA . PHE A 1 289 ? 10.206 12.572 -3.776 1.00 55.53 289 PHE A CA 1
ATOM 2357 C C . PHE A 1 289 ? 10.773 13.714 -2.921 1.00 55.53 289 PHE A C 1
ATOM 2359 O O . PHE A 1 289 ? 10.340 13.886 -1.783 1.00 55.53 289 PHE A O 1
ATOM 2366 N N . VAL A 1 290 ? 11.696 14.522 -3.451 1.00 56.41 290 VAL A N 1
ATOM 2367 C CA . VAL A 1 290 ? 12.315 15.647 -2.730 1.00 56.41 290 VAL A CA 1
ATOM 2368 C C . VAL A 1 290 ? 11.309 16.768 -2.478 1.00 56.41 290 VAL A C 1
ATOM 2370 O O . VAL A 1 290 ? 11.260 17.288 -1.370 1.00 56.41 290 VAL A O 1
ATOM 2373 N N . LYS A 1 291 ? 10.446 17.116 -3.440 1.00 50.69 291 LYS A N 1
ATOM 2374 C CA . LYS A 1 291 ? 9.453 18.187 -3.228 1.00 50.69 291 LYS A CA 1
ATOM 2375 C C . LYS A 1 291 ? 8.275 17.765 -2.347 1.00 50.69 291 LYS A C 1
ATOM 2377 O O . LYS A 1 291 ? 7.769 18.594 -1.596 1.00 50.69 291 LYS A O 1
ATOM 2382 N N . ASN A 1 292 ? 7.911 16.480 -2.319 1.00 44.03 292 ASN A N 1
ATOM 2383 C CA . ASN A 1 292 ? 6.954 15.961 -1.333 1.00 44.03 292 ASN A CA 1
ATOM 2384 C C . ASN A 1 292 ? 7.504 15.953 0.114 1.00 44.03 292 ASN A C 1
ATOM 2386 O O . ASN A 1 292 ? 6.715 15.865 1.054 1.00 44.03 292 ASN A O 1
ATOM 2390 N N . ARG A 1 293 ? 8.826 16.108 0.325 1.00 41.38 293 ARG A N 1
ATOM 2391 C CA . ARG A 1 293 ? 9.415 16.325 1.664 1.00 41.38 293 ARG A CA 1
ATOM 2392 C C . ARG A 1 293 ? 9.109 17.707 2.242 1.00 41.38 293 ARG A C 1
ATOM 2394 O O . ARG A 1 293 ? 9.130 17.843 3.453 1.00 41.38 293 ARG A O 1
ATOM 2401 N N . ASN A 1 294 ? 8.736 18.708 1.442 1.00 40.38 294 ASN A N 1
ATOM 2402 C CA . ASN A 1 294 ? 8.390 20.035 1.979 1.00 40.38 294 ASN A CA 1
ATOM 2403 C C . ASN A 1 294 ? 7.027 20.080 2.702 1.00 40.38 294 ASN A C 1
ATOM 2405 O O . ASN A 1 294 ? 6.666 21.112 3.255 1.00 40.38 294 ASN A O 1
ATOM 2409 N N . VAL A 1 295 ? 6.283 18.967 2.731 1.00 42.16 295 VAL A N 1
ATOM 2410 C CA . VAL A 1 295 ? 5.036 18.813 3.505 1.00 42.16 295 VAL A CA 1
ATOM 2411 C C . VAL A 1 295 ? 5.276 18.074 4.839 1.00 42.16 295 VAL A C 1
ATOM 2413 O O . VAL A 1 295 ? 4.383 18.010 5.680 1.00 42.16 295 VAL A O 1
ATOM 2416 N N . LEU A 1 296 ? 6.480 17.536 5.085 1.00 38.25 296 LEU A N 1
ATOM 2417 C CA . LEU A 1 296 ? 6.836 16.842 6.329 1.00 38.25 296 LEU A CA 1
ATOM 2418 C C . LEU A 1 296 ? 8.196 17.332 6.849 1.00 38.25 296 LEU A C 1
ATOM 2420 O O . LEU A 1 296 ? 9.220 17.171 6.195 1.00 38.25 296 LEU A O 1
ATOM 2424 N N . ASN A 1 297 ? 8.168 17.939 8.036 1.00 40.78 297 ASN A N 1
ATOM 2425 C CA . ASN A 1 297 ? 9.247 18.688 8.679 1.00 40.78 297 ASN A CA 1
ATOM 2426 C C . ASN A 1 297 ? 10.632 18.002 8.596 1.00 40.78 297 ASN A C 1
ATOM 2428 O O . ASN A 1 297 ? 10.852 16.920 9.143 1.00 40.78 297 ASN A O 1
ATOM 2432 N N . PHE A 1 298 ? 11.575 18.663 7.919 1.00 39.53 298 PHE A N 1
ATOM 2433 C CA . PHE A 1 298 ? 12.944 18.194 7.667 1.00 39.53 298 PHE A CA 1
ATOM 2434 C C . PHE A 1 298 ? 13.746 17.952 8.959 1.00 39.53 298 PHE A C 1
ATOM 2436 O O . PHE A 1 298 ? 14.606 17.070 8.995 1.00 39.53 298 PHE A O 1
ATOM 2443 N N . GLU A 1 299 ? 13.431 18.673 10.040 1.00 42.97 299 GLU A N 1
ATOM 2444 C CA . GLU A 1 299 ? 14.109 18.517 11.331 1.00 42.97 299 GLU A CA 1
ATOM 2445 C C . GLU A 1 299 ? 13.919 17.129 11.952 1.00 42.97 299 GLU A C 1
ATOM 2447 O O . GLU A 1 299 ? 14.844 16.612 12.577 1.00 42.97 299 GLU A O 1
ATOM 2452 N N . ASP A 1 300 ? 12.760 16.496 11.766 1.00 46.72 300 ASP A N 1
ATOM 2453 C CA . ASP A 1 300 ? 12.463 15.207 12.400 1.00 46.72 300 ASP A CA 1
ATOM 2454 C C . ASP A 1 300 ? 13.176 14.050 11.693 1.00 46.72 300 ASP A C 1
ATOM 2456 O O . ASP A 1 300 ? 13.640 13.105 12.333 1.00 46.72 300 ASP A O 1
ATOM 2460 N N . TYR A 1 301 ? 13.357 14.161 10.375 1.00 40.56 301 TYR A N 1
ATOM 2461 C CA . TYR A 1 301 ? 14.136 13.204 9.593 1.00 40.56 301 TYR A CA 1
ATOM 2462 C C . TYR A 1 301 ? 15.647 13.382 9.803 1.00 40.56 301 TYR A C 1
ATOM 2464 O O . TYR A 1 301 ? 16.364 12.395 9.962 1.00 40.56 301 TYR A O 1
ATOM 2472 N N . ALA A 1 302 ? 16.134 14.626 9.892 1.00 43.97 302 ALA A N 1
ATOM 2473 C CA . ALA A 1 302 ? 17.528 14.903 10.239 1.00 43.97 302 ALA A CA 1
ATOM 2474 C C . ALA A 1 302 ? 17.872 14.401 11.656 1.00 43.97 302 ALA A C 1
ATOM 2476 O O . ALA A 1 302 ? 18.931 13.808 11.853 1.00 43.97 302 ALA A O 1
ATOM 2477 N N . LYS A 1 303 ? 16.951 14.540 12.624 1.00 48.50 303 LYS A N 1
ATOM 2478 C CA . LYS A 1 303 ? 17.083 13.961 13.975 1.00 48.50 303 LYS A CA 1
ATOM 2479 C C . LYS A 1 303 ? 17.064 12.427 13.964 1.00 48.50 303 LYS A C 1
ATOM 2481 O O . LYS A 1 303 ? 17.781 11.822 14.756 1.00 48.50 303 LYS A O 1
ATOM 2486 N N . ALA A 1 304 ? 16.291 11.792 13.079 1.00 44.69 304 ALA A N 1
ATOM 2487 C CA . ALA A 1 304 ? 16.267 10.333 12.939 1.00 44.69 304 ALA A CA 1
ATOM 2488 C C . ALA A 1 304 ? 17.585 9.779 12.363 1.00 44.69 304 ALA A C 1
ATOM 2490 O O . ALA A 1 304 ? 18.143 8.839 12.922 1.00 44.69 304 ALA A O 1
ATOM 2491 N N . ILE A 1 305 ? 18.138 10.421 11.328 1.00 43.72 305 ILE A N 1
ATOM 2492 C CA . ILE A 1 305 ? 19.431 10.031 10.737 1.00 43.72 305 ILE A CA 1
ATOM 2493 C C . ILE A 1 305 ? 20.615 10.360 11.658 1.00 43.72 305 ILE A C 1
ATOM 2495 O O . ILE A 1 305 ? 21.582 9.600 11.714 1.00 43.72 305 ILE A O 1
ATOM 2499 N N . ALA A 1 306 ? 20.558 11.461 12.414 1.00 45.31 306 ALA A N 1
ATOM 2500 C CA . ALA A 1 306 ? 21.587 11.781 13.404 1.00 45.31 306 ALA A CA 1
ATOM 2501 C C . ALA A 1 306 ? 21.612 10.763 14.560 1.00 45.31 306 ALA A C 1
ATOM 2503 O O . ALA A 1 306 ? 22.689 10.416 15.038 1.00 45.31 306 ALA A O 1
ATOM 2504 N N . ARG A 1 307 ? 20.449 10.230 14.969 1.00 52.62 307 ARG A N 1
ATOM 2505 C CA . ARG A 1 307 ? 20.355 9.153 15.973 1.00 52.62 307 ARG A CA 1
ATOM 2506 C C . ARG A 1 307 ? 20.901 7.820 15.459 1.00 52.62 307 ARG A C 1
ATOM 2508 O O . ARG A 1 307 ? 21.604 7.146 16.197 1.00 52.62 307 ARG A O 1
ATOM 2515 N N . GLU A 1 308 ? 20.651 7.467 14.199 1.00 43.56 308 GLU A N 1
ATOM 2516 C CA . GLU A 1 308 ? 21.192 6.229 13.609 1.00 43.56 308 GLU A CA 1
ATOM 2517 C C . GLU A 1 308 ? 22.711 6.258 13.378 1.00 43.56 308 GLU A C 1
ATOM 2519 O O . GLU A 1 308 ? 23.351 5.206 13.389 1.00 43.56 308 GLU A O 1
ATOM 2524 N N . ASN A 1 309 ? 23.302 7.443 13.189 1.00 41.59 309 ASN A N 1
ATOM 2525 C CA . ASN A 1 309 ? 24.744 7.589 12.964 1.00 41.59 309 ASN A CA 1
ATOM 2526 C C . ASN A 1 309 ? 25.545 7.918 14.237 1.00 41.59 309 ASN A C 1
ATOM 2528 O O . ASN A 1 309 ? 26.747 7.668 14.263 1.00 41.59 309 ASN A O 1
ATOM 2532 N N . GLY A 1 310 ? 24.906 8.435 15.293 1.00 42.44 310 GLY A N 1
ATOM 2533 C CA . GLY A 1 310 ? 25.552 8.700 16.585 1.00 42.44 310 GLY A CA 1
ATOM 2534 C C . GLY A 1 310 ? 25.856 7.436 17.400 1.00 42.44 310 GLY A C 1
ATOM 2535 O O . GLY A 1 310 ? 26.872 7.384 18.082 1.00 42.44 310 GLY A O 1
ATOM 2536 N N . ASP A 1 311 ? 25.049 6.381 17.258 1.00 41.00 311 ASP A N 1
ATOM 2537 C CA . ASP A 1 311 ? 25.209 5.118 18.005 1.00 41.00 311 ASP A CA 1
ATOM 2538 C C . ASP A 1 311 ? 26.312 4.188 17.454 1.00 41.00 311 ASP A C 1
ATOM 2540 O O . ASP A 1 311 ? 26.521 3.089 17.971 1.00 41.00 311 ASP A O 1
ATOM 2544 N N . ARG A 1 312 ? 27.038 4.603 16.404 1.00 44.47 312 ARG A N 1
ATOM 2545 C CA . ARG A 1 312 ? 28.134 3.818 15.802 1.00 44.47 312 ARG A CA 1
ATOM 2546 C C . ARG A 1 312 ? 29.539 4.246 16.225 1.00 44.47 312 ARG A C 1
ATOM 2548 O O . ARG A 1 312 ? 30.492 3.628 15.761 1.00 44.47 312 ARG A O 1
ATOM 2555 N N . HIS A 1 313 ? 29.685 5.261 17.080 1.00 38.47 313 HIS A N 1
ATOM 2556 C CA . HIS A 1 313 ? 31.005 5.715 17.539 1.00 38.47 313 HIS A CA 1
ATOM 2557 C C . HIS A 1 313 ? 31.351 5.415 19.003 1.00 38.47 313 HIS A C 1
ATOM 2559 O O . HIS A 1 313 ? 32.501 5.625 19.368 1.00 38.47 313 HIS A O 1
ATOM 2565 N N . ASP A 1 314 ? 30.438 4.820 19.779 1.00 42.69 314 ASP A N 1
ATOM 2566 C CA . ASP A 1 314 ? 30.696 4.383 21.165 1.00 42.69 314 ASP A CA 1
ATOM 2567 C C . ASP A 1 314 ? 30.454 2.870 21.387 1.00 42.69 314 ASP A C 1
ATOM 2569 O O . ASP A 1 314 ? 29.995 2.438 22.448 1.00 42.69 314 ASP A O 1
ATOM 2573 N N . ARG A 1 315 ? 30.771 2.034 20.390 1.00 38.00 315 ARG A N 1
ATOM 2574 C CA . ARG A 1 315 ? 30.940 0.580 20.564 1.00 38.00 315 ARG A CA 1
ATOM 2575 C C . ARG A 1 315 ? 32.145 0.066 19.800 1.00 38.00 315 ARG A C 1
ATOM 2577 O O . ARG A 1 315 ? 32.318 0.488 18.637 1.00 38.00 315 ARG A O 1
#

Sequence (315 aa):
MMLDEIYWYGIGWAKLKGSLVKTAVAHGSDFLNQLAAYEDPDKAARSFLEKYRQEIQKLSRQFKHNNMWSIALGLLFDDDRFVKGVLRDLKALSGEKLKRDGSKLEAEQAFGRFVTYYLLDSIQALDPKAAYQHKKWRRIRKLSKEIEREGFPFGPGERCADEHISQVLDRIQMDFPDDHNLPKTFEGIKKYFYRYCDDCGYPSAQEVGWLMSDTGYAPDATECVDHLYRREPELAEAVMVKCGYVLPNTGSMTAENYREENKLSLGEFRKRIKQALEKLRECVLRAIFVKNRNVLNFEDYAKAIARENGDRHDR

Radius of gyration: 24.34 Å; Cα contacts (8 Å, |Δi|>4): 292; chains: 1; bounding box: 54×51×69 Å

pLDDT: mean 77.8, std 17.34, range [35.25, 97.19]

Nearest PDB structures (foldseek):
  8xma-assembly1_A  TM=1.496E-01  e=5.512E+00  Homo sapiens

Mean predicted aligned error: 15.78 Å

Solvent-accessible surface area (backbone atoms only — not comparable to full-atom values): 17438 Å² total; per-residue (Å²): 141,75,62,65,64,60,42,41,69,36,60,42,26,65,59,50,51,51,53,49,35,51,52,49,53,76,66,32,61,66,47,37,51,40,45,55,67,67,43,66,58,58,64,44,42,54,54,45,51,51,56,51,50,53,51,42,52,50,53,24,64,72,47,47,81,89,27,76,41,64,61,48,55,68,47,68,69,58,61,67,59,52,33,53,49,46,65,74,42,37,55,35,36,40,38,70,31,62,44,98,87,67,46,73,37,53,28,66,62,39,42,40,52,49,50,52,51,51,43,54,51,33,43,32,72,78,35,56,66,57,35,53,53,51,56,41,42,55,52,54,51,49,52,48,53,50,52,51,69,75,65,54,93,61,58,95,52,39,76,58,35,71,68,48,46,46,52,45,43,51,50,43,53,71,77,38,67,86,45,83,79,53,67,89,43,64,70,53,46,48,52,46,39,54,35,66,34,86,60,32,71,67,73,49,78,67,48,49,50,46,49,24,65,35,67,71,49,70,70,68,57,64,62,36,48,50,52,37,39,75,76,41,43,74,25,36,50,44,39,34,28,71,72,66,40,66,44,96,88,75,43,79,49,51,61,65,57,52,25,62,76,67,73,44,54,73,67,55,50,52,51,35,28,52,54,30,51,52,51,40,49,52,42,46,49,49,54,52,56,58,60,61,40,80,81,49,71,64,66,62,55,53,52,52,54,50,54,68,59,58,71,67,76,83,116

Secondary structure (DSSP, 8-state):
--HHHHHHTTTTHHHHHHHHHHHHHHT-HHHHHHHHTT--HHHHHHHHHHHHHHHHHHHHHHT-TT-HHHHHGGGG--HHHHHHHHHHTHHHHTT-PBPTTS-B--HHHHHHHHHHHHHHHHHHHH-HHHHHHHHHHHHHHHHHHHHHHTT----TTGGGSHHHHHHHHHHHHHH-TT-TTS--SHHHHHHHHHHH-GGG----HHHHHHHHHHHS----HHHHHHHHHHH-HHHHHHHHHHTTPPBTTTBS--HHHHHHHTT--HHHHHHHHHHHHHHHHHHHHHHHHHHHGGGS-HHHHHHHHHHHHHTTS--